Protein AF-X0U7D3-F1 (afdb_monomer_lite)

Structure (mmCIF, N/CA/C/O backbone):
data_AF-X0U7D3-F1
#
_entry.id   AF-X0U7D3-F1
#
loop_
_atom_site.group_PDB
_atom_site.id
_atom_site.type_symbol
_atom_site.label_atom_id
_atom_site.label_alt_id
_atom_site.label_comp_id
_atom_site.label_asym_id
_atom_site.label_entity_id
_atom_site.label_seq_id
_atom_site.pdbx_PDB_ins_code
_atom_site.Cartn_x
_atom_site.Cartn_y
_atom_site.Cartn_z
_atom_site.occupancy
_atom_site.B_iso_or_equiv
_atom_site.auth_seq_id
_atom_site.auth_comp_id
_atom_site.auth_asym_id
_atom_site.auth_atom_id
_atom_site.pdbx_PDB_model_num
ATOM 1 N N . GLY A 1 1 ? 13.480 12.921 -36.136 1.00 37.25 1 GLY A N 1
ATOM 2 C CA . GLY A 1 1 ? 13.987 11.697 -35.497 1.00 37.25 1 GLY A CA 1
ATOM 3 C C . GLY A 1 1 ? 12.809 10.783 -35.285 1.00 37.25 1 GLY A C 1
ATOM 4 O O . GLY A 1 1 ? 11.768 11.286 -34.887 1.00 37.25 1 GLY A O 1
ATOM 5 N N . ASN A 1 2 ? 12.934 9.501 -35.622 1.00 38.97 2 ASN A N 1
ATOM 6 C CA . ASN A 1 2 ? 11.900 8.521 -35.298 1.00 38.97 2 ASN A CA 1
ATOM 7 C C . ASN A 1 2 ? 11.859 8.379 -33.776 1.00 38.97 2 ASN A C 1
ATOM 9 O O . ASN A 1 2 ? 12.834 7.922 -33.185 1.00 38.97 2 ASN A O 1
ATOM 13 N N . LEU A 1 3 ? 10.770 8.830 -33.157 1.00 48.59 3 LEU A N 1
ATOM 14 C CA . LEU A 1 3 ? 10.458 8.487 -31.777 1.00 48.59 3 LEU A CA 1
ATOM 15 C C . LEU A 1 3 ? 10.024 7.022 -31.812 1.00 48.59 3 LEU A C 1
ATOM 17 O O . LEU A 1 3 ? 8.927 6.722 -32.279 1.00 48.59 3 LEU A O 1
ATOM 21 N N . TYR A 1 4 ? 10.910 6.106 -31.433 1.00 57.31 4 TYR A N 1
ATOM 22 C CA . TYR A 1 4 ? 10.475 4.749 -31.128 1.00 57.31 4 TYR A CA 1
ATOM 23 C C . TYR A 1 4 ? 9.658 4.839 -29.835 1.00 57.31 4 TYR A C 1
ATOM 25 O O . TYR A 1 4 ? 10.181 5.354 -28.845 1.00 57.31 4 TYR A O 1
ATOM 33 N N . PRO A 1 5 ? 8.370 4.458 -29.846 1.00 66.38 5 PRO A N 1
ATOM 34 C CA . PRO A 1 5 ? 7.581 4.481 -28.629 1.00 66.38 5 PRO A CA 1
ATOM 35 C C . PRO A 1 5 ? 8.121 3.405 -27.687 1.00 66.38 5 PRO A C 1
ATOM 37 O O . PRO A 1 5 ? 8.305 2.262 -28.108 1.00 66.38 5 PRO A O 1
ATOM 40 N N . ALA A 1 6 ? 8.382 3.775 -26.433 1.00 72.88 6 ALA A N 1
ATOM 41 C CA . ALA A 1 6 ? 8.804 2.811 -25.429 1.00 72.88 6 ALA A CA 1
ATOM 42 C C . ALA A 1 6 ? 7.722 1.753 -25.180 1.00 72.88 6 ALA A C 1
ATOM 44 O O . ALA A 1 6 ? 6.531 2.016 -25.374 1.00 72.88 6 ALA A O 1
ATOM 45 N N . PHE A 1 7 ? 8.142 0.560 -24.766 1.00 82.00 7 PHE A N 1
ATOM 46 C CA . PHE A 1 7 ? 7.302 -0.590 -24.433 1.00 82.00 7 PHE A CA 1
ATOM 47 C C . PHE A 1 7 ? 6.428 -1.061 -25.600 1.00 82.00 7 PHE A C 1
ATOM 49 O O . PHE A 1 7 ? 5.256 -1.407 -25.438 1.00 82.00 7 PHE A O 1
ATOM 56 N N . GLY A 1 8 ? 6.950 -0.969 -26.827 1.00 79.62 8 GLY A N 1
ATOM 57 C CA . GLY A 1 8 ? 6.167 -1.223 -28.041 1.00 79.62 8 GLY A CA 1
ATOM 58 C C . GLY A 1 8 ? 4.935 -0.313 -28.196 1.00 79.62 8 GLY A C 1
ATOM 59 O O . GLY A 1 8 ? 4.024 -0.640 -28.962 1.00 79.62 8 GLY A O 1
ATOM 60 N N . GLY A 1 9 ? 4.891 0.814 -27.473 1.00 77.00 9 GLY A N 1
ATOM 61 C CA . GLY A 1 9 ? 3.804 1.791 -27.479 1.00 77.00 9 GLY A CA 1
ATOM 62 C C . GLY A 1 9 ? 2.550 1.391 -26.706 1.00 77.00 9 GLY A C 1
ATOM 63 O O . GLY A 1 9 ? 1.472 1.869 -27.058 1.00 77.00 9 GLY A O 1
ATOM 64 N N . ARG A 1 10 ? 2.648 0.510 -25.701 1.00 84.25 10 ARG A N 1
ATOM 65 C CA . ARG A 1 10 ? 1.501 0.090 -24.878 1.00 84.25 10 ARG A CA 1
ATOM 66 C C . ARG A 1 10 ? 1.820 0.154 -23.388 1.00 84.25 10 ARG A C 1
ATOM 68 O O . ARG A 1 10 ? 2.834 -0.384 -22.956 1.00 84.25 10 ARG A O 1
ATOM 75 N N . ALA A 1 11 ? 0.926 0.775 -22.624 1.00 89.00 11 ALA A N 1
ATOM 76 C CA . ALA A 1 11 ? 0.942 0.721 -21.168 1.00 89.00 11 ALA A CA 1
ATOM 77 C C . ALA A 1 11 ? 0.430 -0.652 -20.674 1.00 89.00 11 ALA A C 1
ATOM 79 O O . ALA A 1 11 ? -0.410 -1.258 -21.353 1.00 89.00 11 ALA A O 1
ATOM 80 N N . PRO A 1 12 ? 0.925 -1.158 -19.529 1.00 87.69 12 PRO A N 1
ATOM 81 C CA . PRO A 1 12 ? 0.356 -2.329 -18.862 1.00 87.69 12 PRO A CA 1
ATOM 82 C C . PRO A 1 12 ? -1.146 -2.205 -18.560 1.00 87.69 12 PRO A C 1
ATOM 84 O O . PRO A 1 12 ? -1.883 -3.182 -18.720 1.00 87.69 12 PRO A O 1
ATOM 87 N N . GLU A 1 13 ? -1.613 -1.021 -18.161 1.00 91.12 13 GLU A N 1
ATOM 88 C CA . GLU A 1 13 ? -3.018 -0.684 -17.929 1.00 91.12 13 GLU A CA 1
ATOM 89 C C . GLU A 1 13 ? -3.369 0.650 -18.614 1.00 91.12 13 GLU A C 1
ATOM 91 O O . GLU A 1 13 ? -2.560 1.570 -18.702 1.00 91.12 13 GLU A O 1
ATOM 96 N N . GLY A 1 14 ? -4.580 0.742 -19.174 1.00 91.75 14 GLY A N 1
ATOM 97 C CA . GLY A 1 14 ? -5.052 1.977 -19.800 1.00 91.75 14 GLY A CA 1
ATOM 98 C C . GLY A 1 14 ? -4.160 2.482 -20.945 1.00 91.75 14 GLY A C 1
ATOM 99 O O . GLY A 1 14 ? -3.813 1.740 -21.866 1.00 91.75 14 GLY A O 1
ATOM 100 N N . GLU A 1 15 ? -3.851 3.781 -20.919 1.00 90.25 15 GLU A N 1
ATOM 101 C CA . GLU A 1 15 ? -3.091 4.474 -21.974 1.00 90.25 15 GLU A CA 1
ATOM 102 C C . GLU A 1 15 ? -1.827 5.187 -21.467 1.00 90.25 15 GLU A C 1
ATOM 104 O O . GLU A 1 15 ? -1.024 5.646 -22.279 1.00 90.25 15 GLU A O 1
ATOM 109 N N . ASN A 1 16 ? -1.639 5.308 -20.149 1.00 88.19 16 ASN A N 1
ATOM 110 C CA . ASN A 1 16 ? -0.605 6.153 -19.555 1.00 88.19 16 ASN A CA 1
ATOM 111 C C . ASN A 1 16 ? 0.226 5.375 -18.543 1.00 88.19 16 ASN A C 1
ATOM 113 O O . ASN A 1 16 ? -0.284 4.504 -17.859 1.00 88.19 16 ASN A O 1
ATOM 117 N N . VAL A 1 17 ? 1.486 5.774 -18.398 1.00 92.06 17 VAL A N 1
ATOM 118 C CA . VAL A 1 17 ? 2.382 5.294 -17.345 1.00 92.06 17 VAL A CA 1
ATOM 119 C C . VAL A 1 17 ? 2.996 6.496 -16.639 1.00 92.06 17 VAL A C 1
ATOM 121 O O . VAL A 1 17 ? 3.212 7.544 -17.257 1.00 92.06 17 VAL A O 1
ATOM 124 N N . ALA A 1 18 ? 3.296 6.367 -15.351 1.00 91.75 18 ALA A N 1
ATOM 125 C CA . ALA A 1 18 ? 4.017 7.397 -14.619 1.00 91.75 18 ALA A CA 1
ATOM 126 C C . ALA A 1 18 ? 5.523 7.235 -14.858 1.00 91.75 18 ALA A C 1
ATOM 128 O O . ALA A 1 18 ? 6.084 6.190 -14.550 1.00 91.75 18 ALA A O 1
ATOM 129 N N . GLN A 1 19 ? 6.183 8.262 -15.396 1.00 90.69 19 GLN A N 1
ATOM 130 C CA . GLN A 1 19 ? 7.636 8.281 -15.586 1.00 90.69 19 GLN A CA 1
ATOM 131 C C . GLN A 1 19 ? 8.308 9.065 -14.456 1.00 90.69 19 GLN A C 1
ATOM 133 O O . GLN A 1 19 ? 7.910 10.192 -14.163 1.00 90.69 19 GLN A O 1
ATOM 138 N N . MET A 1 20 ? 9.378 8.513 -13.891 1.00 87.75 20 MET A N 1
ATOM 139 C CA . MET A 1 20 ? 10.172 9.136 -12.835 1.00 87.75 20 MET A CA 1
ATOM 140 C C . MET A 1 20 ? 11.654 9.119 -13.188 1.00 87.75 20 MET A C 1
ATOM 142 O O . MET A 1 20 ? 12.185 8.069 -13.507 1.00 87.75 20 MET A O 1
ATOM 146 N N . GLY A 1 21 ? 12.326 10.272 -13.112 1.00 81.88 21 GLY A N 1
ATOM 147 C CA . GLY A 1 21 ? 13.781 10.367 -13.287 1.00 81.88 21 GLY A CA 1
ATOM 148 C C . GLY A 1 21 ? 14.537 10.128 -11.979 1.00 81.88 21 GLY A C 1
ATOM 149 O O . GLY A 1 21 ? 15.104 9.067 -11.770 1.00 81.88 21 GLY A O 1
ATOM 150 N N . ILE A 1 22 ? 14.539 11.124 -11.084 1.00 83.88 22 ILE A N 1
ATOM 151 C CA . ILE A 1 22 ? 15.106 11.027 -9.727 1.00 83.88 22 ILE A CA 1
ATOM 152 C C . ILE A 1 22 ? 13.996 11.303 -8.714 1.00 83.88 22 ILE A C 1
ATOM 154 O O . ILE A 1 22 ? 13.249 12.270 -8.870 1.00 83.88 22 ILE A O 1
ATOM 158 N N . GLY A 1 23 ? 13.931 10.500 -7.651 1.00 86.94 23 GLY A N 1
ATOM 159 C CA . GLY A 1 23 ? 13.030 10.703 -6.520 1.00 86.94 23 GLY A CA 1
ATOM 160 C C . GLY A 1 23 ? 11.935 9.648 -6.491 1.00 86.94 23 GLY A C 1
ATOM 161 O O . GLY A 1 23 ? 12.221 8.456 -6.573 1.00 86.94 23 GLY A O 1
ATOM 162 N N . GLY A 1 24 ? 10.684 10.073 -6.353 1.00 89.25 24 GLY A N 1
ATOM 163 C CA . GLY A 1 24 ? 9.564 9.147 -6.349 1.00 89.25 24 GLY A CA 1
ATOM 164 C C . GLY A 1 24 ? 8.201 9.812 -6.257 1.00 89.25 24 GLY A C 1
ATOM 165 O O . GLY A 1 24 ? 8.096 11.030 -6.119 1.00 89.25 24 GLY A O 1
ATOM 166 N N . ILE A 1 25 ? 7.169 8.981 -6.340 1.00 90.25 25 ILE A N 1
ATOM 167 C CA . ILE A 1 25 ? 5.763 9.346 -6.166 1.00 90.25 25 ILE A CA 1
ATOM 168 C C . ILE A 1 25 ? 5.318 8.839 -4.803 1.00 90.25 25 ILE A C 1
ATOM 170 O O . ILE A 1 25 ? 5.658 7.722 -4.410 1.00 90.25 25 ILE A O 1
ATOM 174 N N . VAL A 1 26 ? 4.554 9.663 -4.094 1.00 91.44 26 VAL A N 1
ATOM 175 C CA . VAL A 1 26 ? 3.998 9.339 -2.782 1.00 91.44 26 VAL A CA 1
ATOM 176 C C . VAL A 1 26 ? 2.498 9.560 -2.818 1.00 91.44 26 VAL A C 1
ATOM 178 O O . VAL A 1 26 ? 2.033 10.580 -3.327 1.00 91.44 26 VAL A O 1
ATOM 181 N N . GLN A 1 27 ? 1.750 8.627 -2.242 1.00 92.00 27 GLN A N 1
ATOM 182 C CA . GLN A 1 27 ? 0.323 8.782 -2.007 1.00 92.00 27 GLN A CA 1
ATOM 183 C C . GLN A 1 27 ? -0.009 8.339 -0.586 1.00 92.00 27 GLN A C 1
ATOM 185 O O . GLN A 1 27 ? 0.277 7.205 -0.212 1.00 92.00 27 GLN A O 1
ATOM 190 N N . VAL A 1 28 ? -0.615 9.237 0.191 1.00 91.75 28 VAL A N 1
ATOM 191 C CA . VAL A 1 28 ? -1.263 8.906 1.467 1.00 91.75 28 VAL A CA 1
ATOM 192 C C . VAL A 1 28 ? -2.722 8.574 1.163 1.00 91.75 28 VAL A C 1
ATOM 194 O O . VAL A 1 28 ? -3.391 9.323 0.445 1.00 91.75 28 VAL A O 1
ATOM 197 N N . LEU A 1 29 ? -3.183 7.430 1.651 1.00 92.38 29 LEU A N 1
ATOM 198 C CA . LEU A 1 29 ? -4.514 6.886 1.416 1.00 92.38 29 LEU A CA 1
ATOM 199 C C . LEU A 1 29 ? -5.474 7.287 2.539 1.00 92.38 29 LEU A C 1
ATOM 201 O O . LEU A 1 29 ? -5.065 7.728 3.612 1.00 92.38 29 LEU A O 1
ATOM 205 N N . THR A 1 30 ? -6.770 7.138 2.283 1.00 88.75 30 THR A N 1
ATOM 206 C CA . THR A 1 30 ? -7.805 7.303 3.314 1.00 88.75 30 THR A CA 1
ATOM 207 C C . THR A 1 30 ? -8.005 6.036 4.141 1.00 88.75 30 THR A C 1
ATOM 209 O O . THR A 1 30 ? -8.506 6.101 5.260 1.00 88.75 30 THR A O 1
ATOM 212 N N . GLU A 1 31 ? -7.621 4.887 3.591 1.00 91.12 31 GLU A N 1
ATOM 213 C CA . GLU A 1 31 ? -7.574 3.590 4.249 1.00 91.12 31 GLU A CA 1
ATOM 214 C C . GLU A 1 31 ? -6.484 3.576 5.321 1.00 91.12 31 GLU A C 1
ATOM 216 O O . GLU A 1 31 ? -5.396 4.116 5.123 1.00 91.12 31 GLU A O 1
ATOM 221 N N . THR A 1 32 ? -6.762 2.922 6.445 1.00 92.75 32 THR A N 1
ATOM 222 C CA . THR A 1 32 ? -5.858 2.851 7.593 1.00 92.75 32 THR A CA 1
ATOM 223 C C . THR A 1 32 ? -5.298 1.446 7.796 1.00 92.75 32 THR A C 1
ATOM 225 O O . THR A 1 32 ? -5.843 0.451 7.302 1.00 92.75 32 THR A O 1
ATOM 228 N N . LEU A 1 33 ? -4.183 1.359 8.519 1.00 93.44 33 LEU A N 1
ATOM 229 C CA . LEU A 1 33 ? -3.613 0.094 8.955 1.00 93.44 33 LEU A CA 1
ATOM 230 C C . LEU A 1 33 ? -4.529 -0.558 10.004 1.00 93.44 33 LEU A C 1
ATOM 232 O O . LEU A 1 33 ? -4.835 0.038 11.033 1.00 93.44 33 LEU A O 1
ATOM 236 N N . ALA A 1 34 ? -4.941 -1.795 9.755 1.00 88.69 34 ALA A N 1
ATOM 237 C CA . ALA A 1 34 ? -5.780 -2.605 10.625 1.00 88.69 34 ALA A CA 1
ATOM 238 C C . ALA A 1 34 ? -4.980 -3.794 11.169 1.00 88.69 34 ALA A C 1
ATOM 240 O O . ALA A 1 34 ? -4.053 -4.281 10.516 1.00 88.69 34 ALA A O 1
ATOM 241 N N . ALA A 1 35 ? -5.343 -4.260 12.364 1.00 85.56 35 ALA A N 1
ATOM 242 C CA . ALA A 1 35 ? -4.765 -5.460 12.962 1.00 85.56 35 ALA A CA 1
ATOM 243 C C . ALA A 1 35 ? -5.168 -6.716 12.174 1.00 85.56 35 ALA A C 1
ATOM 245 O O . ALA A 1 35 ? -6.164 -6.703 11.448 1.00 85.56 35 ALA A O 1
ATOM 246 N N . ASP A 1 36 ? -4.387 -7.789 12.316 1.00 86.62 36 ASP A N 1
ATOM 247 C CA . ASP A 1 36 ? -4.688 -9.122 11.768 1.00 86.62 36 ASP A CA 1
ATOM 248 C C . ASP A 1 36 ? -5.063 -9.131 10.275 1.00 86.62 36 ASP A C 1
ATOM 250 O O . ASP A 1 36 ? -5.894 -9.915 9.818 1.00 86.62 36 ASP A O 1
ATOM 254 N N . THR A 1 37 ? -4.445 -8.242 9.499 1.00 91.38 37 THR A N 1
ATOM 255 C CA . THR A 1 37 ? -4.763 -8.010 8.091 1.00 91.38 37 THR A CA 1
ATOM 256 C C . THR A 1 37 ? -3.545 -8.303 7.223 1.00 91.38 37 THR A C 1
ATOM 258 O O . THR A 1 37 ? -2.419 -7.883 7.505 1.00 91.38 37 THR A O 1
ATOM 261 N N . THR A 1 38 ? -3.762 -9.029 6.130 1.00 96.94 38 THR A N 1
ATOM 262 C CA . THR A 1 38 ? -2.751 -9.246 5.096 1.00 96.94 38 THR A CA 1
ATOM 263 C C . THR A 1 38 ? -2.955 -8.250 3.966 1.00 96.94 38 THR A C 1
ATOM 265 O O . THR A 1 38 ? -3.972 -8.272 3.282 1.00 96.94 38 THR A O 1
ATOM 268 N N . TYR A 1 39 ? -1.963 -7.400 3.741 1.00 98.25 39 TYR A N 1
ATOM 269 C CA . TYR A 1 39 ? -1.914 -6.438 2.652 1.00 98.25 39 TYR A CA 1
ATOM 270 C C . TYR A 1 39 ? -1.068 -6.971 1.503 1.00 98.25 39 TYR A C 1
ATOM 272 O O . TYR A 1 39 ? -0.014 -7.575 1.706 1.00 98.25 39 TYR A O 1
ATOM 280 N N . THR A 1 40 ? -1.511 -6.714 0.277 1.00 98.56 40 THR A N 1
ATOM 281 C CA . THR A 1 40 ? -0.748 -7.017 -0.936 1.00 98.56 40 THR A CA 1
ATOM 282 C C . THR A 1 40 ? -0.760 -5.802 -1.851 1.00 98.56 40 THR A C 1
ATOM 284 O O . THR A 1 40 ? -1.797 -5.463 -2.429 1.00 98.56 40 THR A O 1
ATOM 287 N N . LEU A 1 41 ? 0.397 -5.146 -1.966 1.00 98.81 41 LEU A N 1
ATOM 288 C CA . LEU A 1 41 ? 0.649 -4.057 -2.907 1.00 98.81 41 LEU A CA 1
ATOM 289 C C . LEU A 1 41 ? 1.287 -4.630 -4.175 1.00 98.81 41 LEU A C 1
ATOM 291 O O . LEU A 1 41 ? 2.352 -5.239 -4.108 1.00 98.81 41 LEU A O 1
ATOM 295 N N . THR A 1 42 ? 0.661 -4.417 -5.327 1.00 98.62 42 THR A N 1
ATOM 296 C CA . THR A 1 42 ? 1.208 -4.776 -6.639 1.00 98.62 42 THR A CA 1
ATOM 297 C C . THR A 1 42 ? 1.405 -3.543 -7.502 1.00 98.62 42 THR A C 1
ATOM 299 O O . THR A 1 42 ? 0.536 -2.671 -7.527 1.00 98.62 42 THR A O 1
ATOM 302 N N . VAL A 1 43 ? 2.517 -3.486 -8.230 1.00 98.56 43 VAL A N 1
ATOM 303 C CA . VAL A 1 43 ? 2.860 -2.381 -9.135 1.00 98.56 43 VAL A CA 1
ATOM 304 C C . VAL A 1 43 ? 3.555 -2.943 -10.370 1.00 98.56 43 VAL A C 1
ATOM 306 O O . VAL A 1 43 ? 4.422 -3.805 -10.242 1.00 98.56 43 VAL A O 1
ATOM 309 N N . GLU A 1 44 ? 3.217 -2.449 -11.557 1.00 98.25 44 GLU A N 1
ATOM 310 C CA . GLU A 1 44 ? 3.987 -2.717 -12.774 1.00 98.25 44 GLU A CA 1
ATOM 311 C C . GLU A 1 44 ? 5.170 -1.753 -12.843 1.00 98.25 44 GLU A C 1
ATOM 313 O O . GLU A 1 44 ? 4.988 -0.535 -12.823 1.00 98.25 44 GLU A 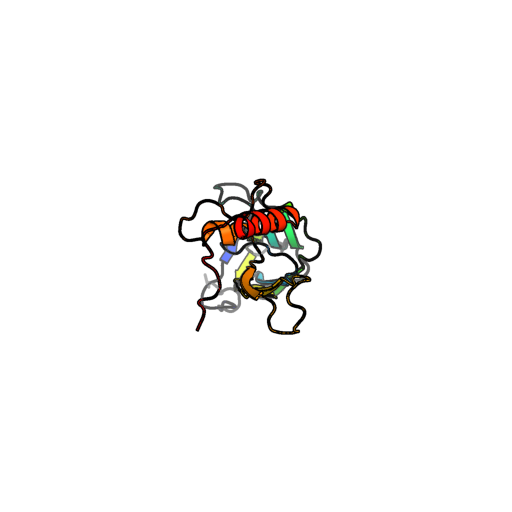O 1
ATOM 318 N N . VAL A 1 45 ? 6.386 -2.291 -12.920 1.00 96.75 45 VAL A N 1
ATOM 319 C CA . VAL A 1 45 ? 7.632 -1.519 -12.980 1.00 96.75 45 VAL A CA 1
ATOM 320 C C . VAL A 1 45 ? 8.305 -1.736 -14.326 1.00 96.75 45 VAL A C 1
ATOM 322 O O . VAL A 1 45 ? 8.570 -2.873 -14.713 1.00 96.75 45 VAL A O 1
ATOM 325 N N . GLY A 1 46 ? 8.578 -0.645 -15.036 1.00 94.25 46 GLY A N 1
ATOM 326 C CA . GLY A 1 46 ? 9.066 -0.650 -16.408 1.00 94.25 46 GLY A CA 1
ATOM 327 C C . GLY A 1 46 ? 10.450 -0.038 -16.574 1.00 94.25 46 GLY A C 1
ATOM 328 O O . GLY A 1 46 ? 10.772 0.995 -15.982 1.00 94.25 46 GLY A O 1
ATOM 329 N N . ASN A 1 47 ? 11.238 -0.655 -17.451 1.00 91.88 47 ASN A N 1
ATOM 330 C CA . ASN A 1 47 ? 12.530 -0.165 -17.916 1.00 91.88 47 ASN A CA 1
ATOM 331 C C . ASN A 1 47 ? 12.453 0.091 -19.422 1.00 91.88 47 ASN A C 1
ATOM 333 O O . ASN A 1 47 ? 12.367 -0.855 -20.198 1.00 91.88 47 ASN A O 1
ATOM 337 N N . ALA A 1 48 ? 12.495 1.351 -19.853 1.00 86.12 48 ALA A N 1
ATOM 338 C CA . ALA A 1 48 ? 12.363 1.664 -21.273 1.00 86.12 48 ALA A CA 1
ATOM 339 C C . ALA A 1 48 ? 13.615 1.291 -22.092 1.00 86.12 48 ALA A C 1
ATOM 341 O O . ALA A 1 48 ? 13.489 1.000 -23.269 1.00 86.12 48 ALA A O 1
ATOM 342 N N . GLY A 1 49 ? 14.822 1.266 -21.518 1.00 77.62 49 GLY A N 1
ATOM 343 C CA . GLY A 1 49 ? 16.029 0.791 -22.221 1.00 77.62 49 GLY A CA 1
ATOM 344 C C . GLY A 1 49 ? 16.548 1.644 -23.395 1.00 77.62 49 GLY A C 1
ATOM 345 O O . GLY A 1 49 ? 17.484 1.234 -24.075 1.00 77.62 49 GLY A O 1
ATOM 346 N N . PHE A 1 50 ? 15.989 2.831 -23.665 1.00 67.81 50 PHE A N 1
ATOM 347 C CA . PHE A 1 50 ? 16.382 3.643 -24.835 1.00 67.81 50 PHE A CA 1
ATOM 348 C C . PHE A 1 50 ? 17.471 4.695 -24.568 1.00 67.81 50 PHE A C 1
ATOM 350 O O . PHE A 1 50 ? 17.942 5.333 -25.516 1.00 67.81 50 PHE A O 1
ATOM 357 N N . GLU A 1 51 ? 17.893 4.907 -23.319 1.00 65.25 51 GLU A N 1
ATOM 358 C CA . GLU A 1 51 ? 18.934 5.892 -23.010 1.00 65.25 51 GLU A CA 1
ATOM 359 C C . GLU A 1 51 ? 20.331 5.255 -23.109 1.00 65.25 51 GLU A C 1
ATOM 361 O O . GLU A 1 51 ? 20.780 4.499 -22.254 1.00 65.25 51 GLU A O 1
ATOM 366 N N . ILE A 1 52 ? 21.036 5.544 -24.208 1.00 61.00 52 ILE A N 1
ATOM 367 C CA . ILE A 1 52 ? 22.400 5.051 -24.442 1.00 61.00 52 ILE A CA 1
ATOM 368 C C . ILE A 1 52 ? 23.346 5.602 -23.363 1.00 61.00 52 ILE A C 1
ATOM 370 O O . ILE A 1 52 ? 23.487 6.817 -23.222 1.00 61.00 52 ILE A O 1
ATOM 374 N N . GLY A 1 53 ? 24.072 4.709 -22.680 1.00 64.31 53 GLY A N 1
ATOM 375 C CA . GLY A 1 53 ? 25.121 5.063 -21.708 1.00 64.31 53 GLY A CA 1
ATOM 376 C C . GLY A 1 53 ? 24.639 5.193 -20.264 1.00 64.31 53 GLY A C 1
ATOM 377 O O . GLY A 1 53 ? 25.367 5.713 -19.419 1.00 64.31 53 GLY A O 1
ATOM 378 N N . ARG A 1 54 ? 23.427 4.722 -20.002 1.00 71.06 54 ARG A N 1
ATOM 379 C CA . ARG A 1 54 ? 22.698 4.891 -18.762 1.00 71.06 54 ARG A CA 1
ATOM 380 C C . ARG A 1 54 ? 22.402 3.516 -18.149 1.00 71.06 54 ARG A C 1
ATOM 382 O O . ARG A 1 54 ? 22.113 2.563 -18.871 1.00 71.06 54 ARG A O 1
ATOM 389 N N . VAL A 1 55 ? 22.651 3.364 -16.849 1.00 76.69 55 VAL A N 1
ATOM 390 C CA . VAL A 1 55 ? 22.676 2.060 -16.160 1.00 76.69 55 VAL A CA 1
ATOM 391 C C . VAL A 1 55 ? 21.452 1.977 -15.273 1.00 76.69 55 VAL A C 1
ATOM 393 O O . VAL A 1 55 ? 21.318 2.788 -14.364 1.00 76.69 55 VAL A O 1
ATOM 396 N N . TRP A 1 56 ? 20.597 0.980 -15.519 1.00 84.50 56 TRP A N 1
ATOM 397 C CA . TRP A 1 56 ? 19.463 0.676 -14.649 1.00 84.50 56 TRP A CA 1
ATOM 398 C C . TRP A 1 56 ? 19.913 0.587 -13.191 1.00 84.50 56 TRP A C 1
ATOM 400 O O . TRP A 1 56 ? 20.735 -0.260 -12.839 1.00 84.50 56 TRP A O 1
ATOM 410 N N . ASP A 1 57 ? 19.346 1.453 -12.359 1.00 86.50 57 ASP A N 1
ATOM 411 C CA . ASP A 1 57 ? 19.762 1.620 -10.964 1.00 86.50 57 ASP A CA 1
ATOM 412 C C . ASP A 1 57 ? 18.676 1.196 -9.969 1.00 86.50 57 ASP A C 1
ATOM 414 O O . ASP A 1 57 ? 18.718 1.512 -8.781 1.00 86.50 57 ASP A O 1
ATOM 418 N N . GLY A 1 58 ? 17.688 0.455 -10.475 1.00 92.06 58 GLY A N 1
ATOM 419 C CA . GLY A 1 58 ? 16.655 -0.159 -9.663 1.00 92.06 58 GLY A CA 1
ATOM 420 C C . GLY A 1 58 ? 15.502 0.764 -9.283 1.00 92.06 58 GLY A C 1
ATOM 421 O O . GLY A 1 58 ? 15.305 1.858 -9.817 1.00 92.06 58 GLY A O 1
ATOM 422 N N . TYR A 1 59 ? 14.706 0.253 -8.356 1.00 94.81 59 TYR A N 1
ATOM 423 C CA . TYR A 1 59 ? 13.477 0.829 -7.845 1.00 94.81 59 TYR A CA 1
ATOM 424 C C . TYR A 1 59 ? 13.261 0.446 -6.387 1.00 94.81 59 TYR A C 1
ATOM 426 O O . TYR A 1 59 ? 13.786 -0.561 -5.906 1.00 94.81 59 TYR A O 1
ATOM 434 N N . ARG A 1 60 ? 12.401 1.203 -5.707 1.00 96.12 60 ARG A N 1
ATOM 435 C CA . ARG A 1 60 ? 11.759 0.750 -4.471 1.00 96.12 60 ARG A CA 1
ATOM 436 C C . ARG A 1 60 ? 10.256 0.936 -4.549 1.00 96.12 60 ARG A C 1
ATOM 438 O O . ARG A 1 60 ? 9.787 2.021 -4.887 1.00 96.12 60 ARG A O 1
ATOM 445 N N . VAL A 1 61 ? 9.519 -0.105 -4.188 1.00 97.75 61 VAL A N 1
ATOM 446 C CA . VAL A 1 61 ? 8.073 -0.049 -3.945 1.00 97.75 61 VAL A CA 1
ATOM 447 C C . VAL A 1 61 ? 7.866 -0.252 -2.454 1.00 97.75 61 VAL A C 1
ATOM 449 O O . VAL A 1 61 ? 8.297 -1.266 -1.911 1.00 97.75 61 VAL A O 1
ATOM 452 N N . GLN A 1 62 ? 7.249 0.714 -1.780 1.00 97.81 62 GLN A N 1
ATOM 453 C CA . GLN A 1 62 ? 7.119 0.711 -0.324 1.00 97.81 62 GLN A CA 1
ATOM 454 C C . GLN A 1 62 ? 5.661 0.865 0.103 1.00 97.81 62 GLN A C 1
ATOM 456 O O . GLN A 1 62 ? 4.930 1.689 -0.454 1.00 97.81 62 GLN A O 1
ATOM 461 N N . LEU A 1 63 ? 5.289 0.106 1.133 1.00 98.19 63 LEU A N 1
ATOM 462 C CA . LEU A 1 63 ? 4.060 0.261 1.902 1.00 98.19 63 LEU A CA 1
ATOM 463 C C . LEU A 1 63 ? 4.418 0.783 3.298 1.00 98.19 63 LEU A C 1
ATOM 465 O O . LEU A 1 63 ? 5.306 0.239 3.962 1.00 98.19 63 LEU A O 1
ATOM 469 N N . LEU A 1 64 ? 3.740 1.839 3.734 1.00 97.56 64 LEU A N 1
ATOM 470 C CA . LEU A 1 64 ? 3.985 2.522 5.002 1.00 97.56 64 LEU A CA 1
ATOM 471 C C . LEU A 1 64 ? 2.670 2.787 5.747 1.00 97.56 64 LEU A C 1
ATOM 473 O O . LEU A 1 64 ? 1.600 2.762 5.139 1.00 97.56 64 LEU A O 1
ATOM 477 N N . ALA A 1 65 ? 2.773 3.073 7.044 1.00 95.44 65 ALA A N 1
ATOM 478 C CA . ALA A 1 65 ? 1.698 3.621 7.870 1.00 95.44 65 ALA A CA 1
ATOM 479 C C . ALA A 1 65 ? 2.062 5.028 8.369 1.00 95.44 65 ALA A C 1
ATOM 481 O O . ALA A 1 65 ? 3.192 5.274 8.798 1.00 95.44 65 ALA A O 1
ATOM 482 N N . GLY A 1 66 ? 1.096 5.939 8.326 1.00 90.56 66 GLY A N 1
ATOM 483 C CA . GLY A 1 66 ? 1.213 7.333 8.733 1.00 90.56 66 GLY A CA 1
ATOM 484 C C . GLY A 1 66 ? 1.819 8.250 7.665 1.00 90.56 66 GLY A C 1
ATOM 485 O O . GLY A 1 66 ? 1.900 7.929 6.477 1.00 90.56 66 GLY A O 1
ATOM 486 N N . GLY A 1 67 ? 2.273 9.414 8.133 1.00 79.94 67 GLY A N 1
ATOM 487 C CA . GLY A 1 67 ? 2.859 10.486 7.326 1.00 79.94 67 GLY A CA 1
ATOM 488 C C . GLY A 1 67 ? 1.847 11.564 6.936 1.00 79.94 67 GLY A C 1
ATOM 489 O O . GLY A 1 67 ? 0.650 11.302 6.814 1.00 79.94 67 GLY A O 1
ATOM 490 N N . THR A 1 68 ? 2.316 12.797 6.743 1.00 70.12 68 THR A N 1
ATOM 491 C CA . THR A 1 68 ? 1.472 13.888 6.245 1.00 70.12 68 THR A CA 1
ATOM 492 C C . THR A 1 68 ? 1.747 14.172 4.767 1.00 70.12 68 THR A C 1
ATOM 494 O O . THR A 1 68 ? 2.865 13.970 4.285 1.00 70.12 68 THR A O 1
ATOM 497 N N . PRO A 1 69 ? 0.747 14.639 3.997 1.00 59.44 69 PRO A N 1
ATOM 498 C CA . PRO A 1 69 ? 1.000 15.217 2.685 1.00 59.44 69 PRO A CA 1
ATOM 499 C C . PRO A 1 69 ? 1.803 16.517 2.865 1.00 59.44 69 PRO A C 1
ATOM 501 O O . PRO A 1 69 ? 1.235 17.578 3.118 1.00 59.44 69 PRO A O 1
ATOM 504 N N . GLY A 1 70 ? 3.129 16.430 2.790 1.00 55.59 70 GLY A N 1
ATOM 505 C CA . GLY A 1 70 ? 4.038 17.571 2.870 1.00 55.59 70 GLY A CA 1
ATOM 506 C C . GLY A 1 70 ? 4.613 17.940 1.504 1.00 55.59 70 GLY A C 1
ATOM 507 O O . GLY A 1 70 ? 4.973 17.071 0.710 1.00 55.59 70 GLY A O 1
ATOM 508 N N . GLU A 1 71 ? 4.725 19.240 1.219 1.00 47.84 71 GLU A N 1
ATOM 509 C CA . GLU A 1 71 ? 5.565 19.713 0.119 1.00 47.84 71 GLU A CA 1
ATOM 510 C C . GLU A 1 71 ? 7.040 19.596 0.531 1.00 47.84 71 GLU A C 1
ATOM 512 O O . GLU A 1 71 ? 7.542 20.400 1.315 1.00 47.84 71 GLU A O 1
ATOM 517 N N . GLY A 1 72 ? 7.739 18.599 -0.014 1.00 54.69 72 GLY A N 1
ATOM 518 C CA . GLY A 1 72 ? 9.173 18.399 0.196 1.00 54.69 72 GLY A CA 1
ATOM 519 C C . GLY A 1 72 ? 9.510 17.166 1.036 1.00 54.69 72 GLY A C 1
ATOM 520 O O . GLY A 1 72 ? 8.870 16.892 2.036 1.00 54.69 72 GLY A O 1
ATOM 521 N N . GLU A 1 73 ? 10.538 16.459 0.559 1.00 57.25 73 GLU A N 1
ATOM 522 C CA . GLU A 1 73 ? 11.190 15.243 1.071 1.00 57.25 73 GLU A CA 1
ATOM 523 C C . GLU A 1 73 ? 10.294 14.064 1.511 1.00 57.25 73 GLU A C 1
ATOM 525 O O . GLU A 1 73 ? 9.448 14.132 2.392 1.00 57.25 73 GLU A O 1
ATOM 530 N N . ILE A 1 74 ? 10.535 12.911 0.882 1.00 60.91 74 ILE A N 1
ATOM 531 C CA . ILE A 1 74 ? 9.821 11.648 1.096 1.00 60.91 74 ILE A CA 1
ATOM 532 C C . ILE A 1 74 ? 10.316 10.994 2.402 1.00 60.91 74 ILE A C 1
ATOM 534 O O . ILE A 1 74 ? 11.052 10.008 2.369 1.00 60.91 74 ILE A O 1
ATOM 538 N N . THR A 1 75 ? 9.994 11.561 3.565 1.00 64.38 75 THR A N 1
ATOM 539 C CA . THR A 1 75 ? 10.590 11.127 4.848 1.00 64.38 75 THR A CA 1
ATOM 540 C C . THR A 1 75 ? 9.591 10.748 5.936 1.00 64.38 75 THR A C 1
ATOM 542 O O . THR A 1 75 ? 9.982 10.039 6.858 1.00 64.38 75 THR A O 1
ATOM 545 N N . GLU A 1 76 ? 8.308 11.093 5.822 1.00 82.75 76 GLU A N 1
ATOM 546 C CA . GLU A 1 76 ? 7.327 10.835 6.891 1.00 82.75 76 GLU A CA 1
ATOM 547 C C . GLU A 1 76 ? 6.501 9.557 6.699 1.00 82.75 76 GLU A C 1
ATOM 549 O O . GLU A 1 76 ? 5.959 9.322 5.620 1.00 82.75 76 GLU A O 1
ATOM 554 N N . GLY A 1 77 ? 6.358 8.768 7.763 1.00 89.44 77 GLY A N 1
ATOM 555 C CA . GLY A 1 77 ? 5.635 7.493 7.772 1.00 89.44 77 GLY A CA 1
ATOM 556 C C . GLY A 1 77 ? 6.552 6.328 8.147 1.00 89.44 77 GLY A C 1
ATOM 557 O O . GLY A 1 77 ? 7.751 6.337 7.856 1.00 89.44 77 GLY A O 1
ATOM 558 N N . THR A 1 78 ? 5.990 5.323 8.808 1.00 95.19 78 THR A N 1
ATOM 559 C CA . THR A 1 78 ? 6.711 4.128 9.252 1.00 95.19 78 THR A CA 1
ATOM 560 C C . THR A 1 78 ? 6.689 3.076 8.154 1.00 95.19 78 THR A C 1
ATOM 562 O O . THR A 1 78 ? 5.622 2.654 7.711 1.00 95.19 78 THR A O 1
ATOM 565 N N . LEU A 1 79 ? 7.869 2.643 7.707 1.00 96.25 79 LEU A N 1
ATOM 566 C CA . LEU A 1 79 ? 8.000 1.598 6.694 1.00 96.25 79 LEU A CA 1
ATOM 567 C C . LEU A 1 79 ? 7.489 0.256 7.235 1.00 96.25 79 LEU A C 1
ATOM 569 O O . LEU A 1 79 ? 8.042 -0.260 8.202 1.00 96.25 79 LEU A O 1
ATOM 573 N N . LEU A 1 80 ? 6.479 -0.315 6.578 1.00 97.69 80 LEU A N 1
ATOM 574 C CA . LEU A 1 80 ? 5.909 -1.618 6.932 1.00 97.69 80 LEU A CA 1
ATOM 575 C C . LEU A 1 80 ? 6.556 -2.740 6.120 1.00 97.69 80 LEU A C 1
ATOM 577 O O . LEU A 1 80 ? 6.997 -3.750 6.663 1.00 97.69 80 LEU A O 1
ATOM 581 N N . ALA A 1 81 ? 6.627 -2.548 4.803 1.00 98.31 81 ALA A N 1
ATOM 582 C CA . ALA A 1 81 ? 7.220 -3.498 3.875 1.00 98.31 81 ALA A CA 1
ATOM 583 C C . ALA A 1 81 ? 7.743 -2.785 2.627 1.00 98.31 81 ALA A C 1
ATOM 585 O O . ALA A 1 81 ? 7.261 -1.714 2.247 1.00 98.31 81 ALA A O 1
ATOM 586 N N . GLN A 1 82 ? 8.723 -3.398 1.969 1.00 98.19 82 GLN A N 1
ATOM 587 C CA . GLN A 1 82 ? 9.220 -2.921 0.686 1.00 98.19 82 GLN A CA 1
ATOM 588 C C . GLN A 1 82 ? 9.722 -4.052 -0.196 1.00 98.19 82 GLN A C 1
ATOM 590 O O . GLN A 1 82 ? 10.208 -5.070 0.297 1.00 98.19 82 GLN A O 1
ATOM 595 N N . ASP A 1 83 ? 9.690 -3.792 -1.496 1.00 98.38 83 ASP A N 1
ATOM 596 C CA . ASP A 1 83 ? 10.576 -4.424 -2.458 1.00 98.38 83 ASP A CA 1
ATOM 597 C C . ASP A 1 83 ? 11.651 -3.418 -2.879 1.00 98.38 83 ASP A C 1
ATOM 599 O O . ASP A 1 83 ? 11.329 -2.299 -3.287 1.00 98.38 83 ASP A O 1
ATOM 603 N N . ASP A 1 84 ? 12.918 -3.810 -2.755 1.00 96.69 84 ASP A N 1
ATOM 604 C CA . ASP A 1 84 ? 14.079 -3.006 -3.144 1.00 96.69 84 ASP A CA 1
ATOM 605 C C . ASP A 1 84 ? 14.814 -3.712 -4.281 1.00 96.69 84 ASP A C 1
ATOM 607 O O . ASP A 1 84 ? 15.775 -4.452 -4.070 1.00 96.69 84 ASP A O 1
ATOM 611 N N . SER A 1 85 ? 14.297 -3.519 -5.497 1.00 95.56 85 SER A N 1
ATOM 612 C CA . SER A 1 85 ? 14.871 -4.054 -6.735 1.00 95.56 85 SER A CA 1
ATOM 613 C C . SER A 1 85 ? 15.092 -5.571 -6.734 1.00 95.56 85 SER A C 1
ATOM 615 O O . SER A 1 85 ? 16.110 -6.045 -7.245 1.00 95.56 85 SER A O 1
ATOM 617 N N . SER A 1 86 ? 14.168 -6.361 -6.170 1.00 96.62 86 SER A N 1
ATOM 618 C CA . SER A 1 86 ? 14.354 -7.821 -6.133 1.00 96.62 86 SER A CA 1
ATOM 619 C C . SER A 1 86 ? 14.203 -8.476 -7.509 1.00 96.62 86 SER A C 1
ATOM 621 O O . SER A 1 86 ? 14.770 -9.546 -7.754 1.00 96.62 86 SER A O 1
ATOM 623 N N . LEU A 1 87 ? 13.468 -7.831 -8.421 1.00 95.88 87 LEU A N 1
ATOM 624 C CA . LEU A 1 87 ? 13.255 -8.295 -9.785 1.00 95.88 87 LEU A CA 1
ATOM 625 C C . LEU A 1 87 ? 14.163 -7.558 -10.771 1.00 95.88 87 LEU A C 1
ATOM 627 O O . LEU A 1 87 ? 14.325 -6.339 -10.735 1.00 95.88 87 LEU A O 1
ATOM 631 N N . THR A 1 88 ? 14.720 -8.313 -11.717 1.00 93.31 88 THR A N 1
ATOM 632 C CA . THR A 1 88 ? 15.396 -7.733 -12.882 1.00 93.31 88 THR A CA 1
ATOM 633 C C . THR A 1 88 ? 14.353 -7.292 -13.903 1.00 93.31 88 THR A C 1
ATOM 635 O O . THR A 1 88 ? 13.585 -8.121 -14.390 1.00 93.31 88 THR A O 1
ATOM 638 N N . VAL A 1 89 ? 14.363 -6.008 -14.262 1.00 92.69 89 VAL A N 1
ATOM 639 C CA . VAL A 1 89 ? 13.479 -5.438 -15.287 1.00 92.69 89 VAL A CA 1
ATOM 640 C C . VAL A 1 89 ? 14.263 -5.303 -16.587 1.00 92.69 89 VAL A C 1
ATOM 642 O O . VAL A 1 89 ? 15.155 -4.457 -16.704 1.00 92.69 89 VAL A O 1
ATOM 645 N N . ALA A 1 90 ? 13.978 -6.177 -17.551 1.00 90.81 90 ALA A N 1
ATOM 646 C CA . ALA A 1 90 ? 14.649 -6.139 -18.845 1.00 90.81 90 ALA A CA 1
ATOM 647 C C . ALA A 1 90 ? 14.308 -4.846 -19.602 1.00 90.81 90 ALA A C 1
ATOM 649 O O . ALA A 1 90 ? 13.235 -4.268 -19.423 1.00 90.81 90 ALA A O 1
ATOM 650 N N . GLU A 1 91 ? 15.223 -4.404 -20.460 1.00 89.50 91 GLU A N 1
ATOM 651 C CA . GLU A 1 91 ? 14.986 -3.268 -21.351 1.00 89.50 91 GLU A CA 1
ATOM 652 C C . GLU A 1 91 ? 13.731 -3.482 -22.201 1.00 89.50 91 GLU A C 1
ATOM 654 O O . GLU A 1 91 ? 13.484 -4.583 -22.694 1.00 89.50 91 GLU A O 1
ATOM 659 N N . ASP A 1 92 ? 12.968 -2.408 -22.379 1.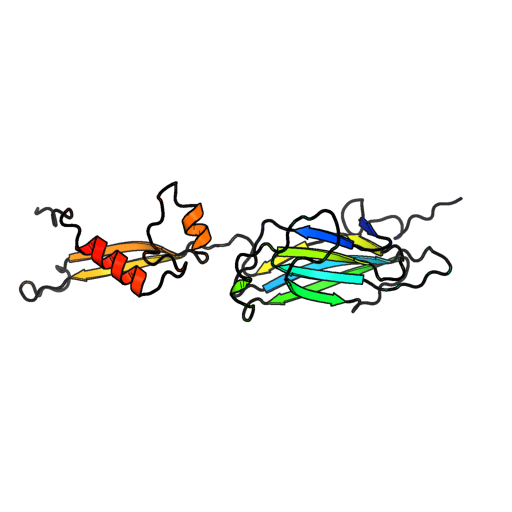00 89.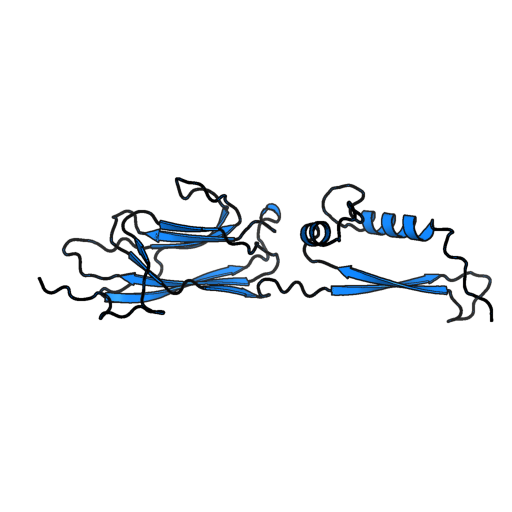19 92 ASP A N 1
ATOM 660 C CA . ASP A 1 92 ? 11.707 -2.360 -23.116 1.00 89.19 92 ASP A CA 1
ATOM 661 C C . ASP A 1 92 ? 10.610 -3.287 -22.549 1.00 89.19 92 ASP A C 1
ATOM 663 O O . ASP A 1 92 ? 9.739 -3.764 -23.278 1.00 89.19 92 ASP A O 1
ATOM 667 N N . THR A 1 93 ? 10.629 -3.555 -21.235 1.00 91.69 93 THR A N 1
ATOM 668 C CA . THR A 1 93 ? 9.640 -4.425 -20.570 1.00 91.69 93 THR A CA 1
ATOM 669 C C . THR A 1 93 ? 9.103 -3.858 -19.260 1.00 91.69 93 THR A C 1
ATOM 671 O O . THR A 1 93 ? 9.696 -2.955 -18.667 1.00 91.69 93 THR A O 1
ATOM 674 N N . PHE A 1 94 ? 7.987 -4.439 -18.810 1.00 95.25 94 PHE A N 1
ATOM 675 C CA . PHE A 1 94 ? 7.444 -4.299 -17.462 1.00 95.25 94 PHE A CA 1
ATOM 676 C C . PHE A 1 94 ? 7.513 -5.628 -16.709 1.00 95.25 94 PHE A C 1
ATOM 678 O O . PHE A 1 94 ? 7.427 -6.701 -17.314 1.00 95.25 94 PHE A O 1
ATOM 685 N N . VAL A 1 95 ? 7.625 -5.541 -15.387 1.00 97.00 95 VAL A N 1
ATOM 686 C CA . VAL A 1 95 ? 7.425 -6.662 -14.467 1.00 97.00 95 VAL A CA 1
ATOM 687 C C . VAL A 1 95 ? 6.454 -6.271 -13.359 1.00 97.00 95 VAL A C 1
ATOM 689 O O . VAL A 1 95 ? 6.486 -5.145 -12.860 1.00 97.00 95 VAL A O 1
ATOM 692 N N . THR A 1 96 ? 5.650 -7.232 -12.911 1.00 98.25 96 THR A N 1
ATOM 693 C CA . THR A 1 96 ? 4.790 -7.057 -11.742 1.00 98.25 96 THR A CA 1
ATOM 694 C C . THR A 1 96 ? 5.594 -7.268 -10.462 1.00 98.25 96 THR A C 1
ATOM 696 O O . THR A 1 96 ? 6.031 -8.379 -10.154 1.00 98.25 96 THR A O 1
ATOM 699 N N . VAL A 1 97 ? 5.748 -6.210 -9.678 1.00 98.50 97 VAL A N 1
ATOM 700 C CA . VAL A 1 97 ? 6.318 -6.244 -8.330 1.00 98.50 97 VAL A CA 1
ATOM 701 C C . VAL A 1 97 ? 5.199 -6.482 -7.328 1.00 98.50 97 VAL A C 1
ATOM 703 O O . VAL A 1 97 ? 4.133 -5.884 -7.445 1.00 98.50 97 VAL A O 1
ATOM 706 N N . THR A 1 98 ? 5.437 -7.346 -6.340 1.00 98.56 98 THR A N 1
ATOM 707 C CA . THR A 1 98 ? 4.485 -7.636 -5.257 1.00 98.56 98 THR A CA 1
ATOM 708 C C . THR A 1 98 ? 5.153 -7.426 -3.904 1.00 98.56 98 THR A C 1
ATOM 710 O O . THR A 1 98 ? 6.171 -8.051 -3.619 1.00 98.56 98 THR A O 1
ATOM 713 N N . VAL A 1 99 ? 4.559 -6.584 -3.059 1.00 98.75 99 VAL A N 1
ATOM 714 C CA . VAL A 1 99 ? 4.986 -6.315 -1.682 1.00 98.75 99 VAL A CA 1
ATOM 715 C C . VAL A 1 99 ? 3.913 -6.855 -0.729 1.00 98.75 99 VAL A C 1
ATOM 717 O O . VAL A 1 99 ? 2.883 -6.200 -0.535 1.00 98.75 99 VAL A O 1
ATOM 720 N N . PRO A 1 100 ? 4.104 -8.063 -0.169 1.00 98.25 100 PRO A N 1
ATOM 721 C CA . PRO A 1 100 ? 3.214 -8.606 0.845 1.00 98.25 100 PRO A CA 1
ATOM 722 C C . PRO A 1 100 ? 3.554 -8.036 2.227 1.00 98.25 100 PRO A C 1
ATOM 724 O O . PRO A 1 100 ? 4.723 -7.847 2.566 1.00 98.25 100 PRO A O 1
ATOM 727 N N . PHE A 1 101 ? 2.536 -7.819 3.051 1.00 98.44 101 PHE A N 1
ATOM 728 C CA . PHE A 1 101 ? 2.693 -7.416 4.444 1.00 98.44 101 PHE A CA 1
ATOM 729 C C . PHE A 1 101 ? 1.586 -8.033 5.302 1.00 98.44 101 PHE A C 1
ATOM 731 O O . PHE A 1 101 ? 0.437 -8.079 4.880 1.00 98.44 101 PHE A O 1
ATOM 738 N N . ASN A 1 102 ? 1.919 -8.506 6.500 1.00 96.69 102 ASN A N 1
ATOM 739 C CA . ASN A 1 102 ? 0.950 -9.033 7.459 1.00 96.69 102 ASN A CA 1
ATOM 740 C C . ASN A 1 102 ? 1.071 -8.244 8.767 1.00 96.69 102 ASN A C 1
ATOM 742 O O . ASN A 1 102 ? 2.171 -8.127 9.308 1.00 96.69 102 ASN A O 1
ATOM 746 N N . SER A 1 103 ? -0.045 -7.699 9.254 1.00 93.81 103 SER A N 1
ATOM 747 C CA . SER A 1 103 ? -0.077 -6.815 10.422 1.00 93.81 103 SER A CA 1
ATOM 748 C C . SER A 1 103 ? -0.274 -7.521 11.770 1.00 93.81 103 SER A C 1
ATOM 750 O O . SER A 1 103 ? -0.430 -6.836 12.775 1.00 93.81 103 SER A O 1
ATOM 752 N N . ALA A 1 104 ? -0.234 -8.857 11.839 1.00 85.88 104 ALA A N 1
ATOM 753 C CA . ALA A 1 104 ? -0.475 -9.608 13.081 1.00 85.88 104 ALA A CA 1
ATOM 754 C C . ALA A 1 104 ? 0.503 -9.262 14.223 1.00 85.88 104 ALA A C 1
ATOM 756 O O . ALA A 1 104 ? 0.151 -9.365 15.394 1.00 85.88 104 ALA A O 1
ATOM 757 N N . GLU A 1 105 ? 1.728 -8.844 13.892 1.00 86.38 105 GLU A N 1
ATOM 758 C CA . GLU A 1 105 ? 2.762 -8.462 14.868 1.00 86.38 105 GLU A CA 1
ATOM 759 C C . GLU A 1 105 ? 3.211 -7.002 14.700 1.00 86.38 105 GLU A C 1
ATOM 761 O O . GLU A 1 105 ? 4.327 -6.639 15.079 1.00 86.38 105 GLU A O 1
ATOM 766 N N . VAL A 1 106 ? 2.376 -6.157 14.085 1.00 89.56 106 VAL A N 1
ATOM 767 C CA . VAL A 1 106 ? 2.713 -4.740 13.925 1.00 89.56 106 VAL A CA 1
ATOM 768 C C . VAL A 1 106 ? 2.676 -4.018 15.272 1.00 89.56 106 VAL A C 1
ATOM 770 O O . VAL A 1 106 ? 1.934 -4.404 16.174 1.00 89.56 106 VAL A O 1
ATOM 773 N N . ASP A 1 107 ? 3.480 -2.961 15.403 1.00 86.88 107 ASP A N 1
ATOM 774 C CA . ASP A 1 107 ? 3.418 -2.068 16.558 1.00 86.88 107 ASP A CA 1
ATOM 775 C C . ASP A 1 107 ? 1.978 -1.532 16.722 1.00 86.88 107 ASP A C 1
ATOM 777 O O . ASP A 1 107 ? 1.462 -0.914 15.781 1.00 86.88 107 ASP A O 1
ATOM 781 N N . PRO A 1 108 ? 1.313 -1.773 17.872 1.00 83.88 108 PRO A N 1
ATOM 782 C CA . PRO A 1 108 ? -0.053 -1.319 18.108 1.00 83.88 108 PRO A CA 1
ATOM 783 C C . PRO A 1 108 ? -0.245 0.188 17.933 1.00 83.88 108 PRO A C 1
ATOM 785 O O . PRO A 1 108 ? -1.331 0.604 17.536 1.00 83.88 108 PRO A O 1
ATOM 788 N N . ASP A 1 109 ? 0.797 0.995 18.160 1.00 87.00 109 ASP A N 1
ATOM 789 C CA . ASP A 1 109 ? 0.738 2.454 18.009 1.00 87.00 109 ASP A CA 1
ATOM 790 C C . ASP A 1 109 ? 0.596 2.895 16.537 1.00 87.00 109 ASP A C 1
ATOM 792 O O . ASP A 1 109 ? 0.287 4.052 16.265 1.00 87.00 109 ASP A O 1
ATOM 796 N N . LEU A 1 110 ? 0.801 1.988 15.571 1.00 86.25 110 LEU A N 1
ATOM 797 C CA . LEU A 1 110 ? 0.599 2.246 14.139 1.00 86.25 110 LEU A CA 1
ATOM 798 C C . LEU A 1 110 ? -0.814 1.893 13.658 1.00 86.25 110 LEU A C 1
ATOM 800 O O . LEU A 1 110 ? -1.180 2.224 12.528 1.00 86.25 110 LEU A O 1
ATOM 804 N N . LEU A 1 111 ? -1.608 1.180 14.460 1.00 87.00 111 LEU A N 1
ATOM 805 C CA . LEU A 1 111 ? -2.967 0.805 14.078 1.00 87.00 111 LEU A CA 1
ATOM 806 C C . LEU A 1 111 ? -3.852 2.053 13.979 1.00 87.00 111 LEU A C 1
ATOM 808 O O . LEU A 1 111 ? -3.839 2.923 14.844 1.00 87.00 111 LEU A O 1
ATOM 812 N N . GLY A 1 112 ? -4.643 2.138 12.912 1.00 85.88 112 GLY A N 1
ATOM 813 C CA . GLY A 1 112 ? -5.479 3.301 12.620 1.00 85.88 112 GLY A CA 1
ATOM 814 C C . GLY A 1 112 ? -4.757 4.443 11.896 1.00 85.88 112 GLY A C 1
ATOM 815 O O . GLY A 1 112 ? -5.433 5.356 11.421 1.00 85.88 112 GLY A O 1
ATOM 816 N N . GLU A 1 113 ? -3.432 4.386 11.732 1.00 88.12 113 GLU A N 1
ATOM 817 C CA . GLU A 1 113 ? -2.694 5.339 10.896 1.00 88.12 113 GLU A CA 1
ATOM 818 C C . GLU A 1 113 ? -3.017 5.130 9.404 1.00 88.12 113 GLU A C 1
ATOM 820 O O . GLU A 1 113 ? -3.208 3.988 8.969 1.00 88.12 113 GLU A O 1
ATOM 825 N N . PRO A 1 114 ? -3.078 6.200 8.586 1.00 92.19 114 PRO A N 1
ATOM 826 C CA . PRO A 1 114 ? -3.349 6.088 7.156 1.00 92.19 114 PRO A CA 1
ATOM 827 C C . PRO A 1 114 ? -2.250 5.295 6.445 1.00 92.19 114 PRO A C 1
ATOM 829 O O . PRO A 1 114 ? -1.065 5.466 6.715 1.00 92.19 114 PRO A O 1
ATOM 832 N N . LEU A 1 115 ? -2.624 4.443 5.497 1.00 96.06 115 LEU A N 1
ATOM 833 C CA . LEU A 1 115 ? -1.661 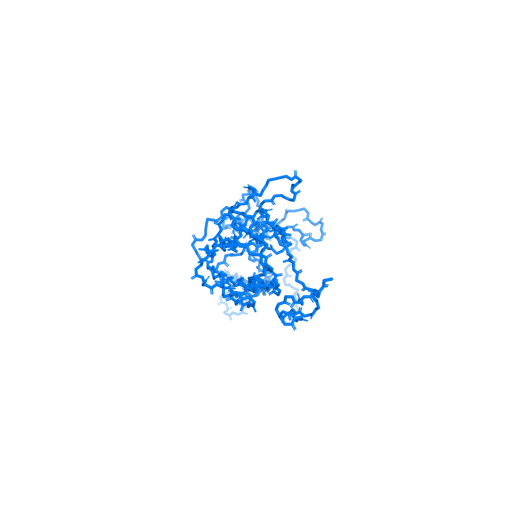3.735 4.661 1.00 96.06 115 LEU A CA 1
ATOM 834 C C . LEU A 1 115 ? -1.031 4.700 3.653 1.00 96.06 115 LEU A C 1
ATOM 836 O O . LEU A 1 115 ? -1.682 5.604 3.132 1.00 96.06 115 LEU A O 1
ATOM 840 N N . GLN A 1 116 ? 0.239 4.485 3.331 1.00 95.56 116 GLN A N 1
ATOM 841 C CA . GLN A 1 116 ? 0.973 5.274 2.348 1.00 95.56 116 GLN A CA 1
ATOM 842 C C . GLN A 1 116 ? 1.718 4.352 1.377 1.00 95.56 116 GLN A C 1
ATOM 844 O O . GLN A 1 116 ? 2.308 3.345 1.770 1.00 95.56 116 GLN A O 1
ATOM 849 N N . ILE A 1 117 ? 1.713 4.720 0.095 1.00 96.38 117 ILE A N 1
ATOM 850 C CA . ILE A 1 117 ? 2.453 4.045 -0.975 1.00 96.38 117 ILE A CA 1
ATOM 851 C C . ILE A 1 117 ? 3.558 4.976 -1.467 1.00 96.38 117 ILE A C 1
ATOM 853 O O . ILE A 1 117 ? 3.310 6.159 -1.726 1.00 96.38 117 ILE A O 1
ATOM 857 N N . ARG A 1 118 ? 4.774 4.442 -1.633 1.00 95.19 118 ARG A N 1
ATOM 858 C CA . ARG A 1 118 ? 5.886 5.154 -2.279 1.00 95.19 118 ARG A CA 1
ATOM 859 C C . ARG A 1 118 ? 6.471 4.338 -3.419 1.00 95.19 118 ARG A C 1
ATOM 861 O O . ARG A 1 118 ? 6.795 3.164 -3.243 1.00 95.19 118 ARG A O 1
ATOM 868 N N . LEU A 1 119 ? 6.647 4.993 -4.560 1.00 95.38 119 LEU A N 1
ATOM 869 C CA . LEU A 1 119 ? 7.272 4.441 -5.759 1.00 95.38 119 LEU A CA 1
ATOM 870 C C . LEU A 1 119 ? 8.520 5.265 -6.048 1.00 95.38 119 LEU A C 1
ATOM 872 O O . LEU A 1 119 ? 8.413 6.432 -6.421 1.00 95.38 119 LEU A O 1
ATOM 876 N N . LEU A 1 120 ? 9.696 4.697 -5.811 1.00 92.94 120 LEU A N 1
ATOM 877 C CA . LEU A 1 120 ? 10.964 5.421 -5.846 1.00 92.94 120 LEU A CA 1
ATOM 878 C C . LEU A 1 120 ? 11.850 4.901 -6.976 1.00 92.94 120 LEU A C 1
ATOM 880 O O . LEU A 1 120 ? 11.956 3.690 -7.180 1.00 92.94 120 LEU A O 1
ATOM 884 N N . SER A 1 121 ? 12.526 5.815 -7.664 1.00 91.31 121 SER A N 1
ATOM 885 C CA . SER A 1 121 ? 13.583 5.492 -8.618 1.00 91.31 121 SER A CA 1
ATOM 886 C C . SER A 1 121 ? 14.909 5.206 -7.904 1.00 91.31 121 SER A C 1
ATOM 888 O O . SER A 1 121 ? 15.147 5.660 -6.777 1.00 91.31 121 SER A O 1
ATOM 890 N N . GLY A 1 122 ? 15.807 4.497 -8.586 1.00 85.81 122 GLY A N 1
ATOM 891 C CA . GLY A 1 122 ? 17.209 4.392 -8.193 1.00 85.81 122 GLY A CA 1
ATOM 892 C C . GLY A 1 122 ? 17.932 5.754 -8.150 1.00 85.81 122 GLY A C 1
ATOM 893 O O . GLY A 1 122 ? 17.502 6.713 -8.808 1.00 85.81 122 GLY A O 1
ATOM 894 N N . PRO A 1 123 ? 19.019 5.879 -7.367 1.00 79.56 123 PRO A N 1
ATOM 895 C CA . PRO A 1 123 ? 19.758 7.134 -7.186 1.00 79.56 123 PRO A CA 1
ATOM 896 C C . PRO A 1 123 ? 20.464 7.701 -8.438 1.00 79.56 123 PRO A C 1
ATOM 898 O O . PRO A 1 123 ? 20.759 8.896 -8.462 1.00 79.56 123 PRO A O 1
ATOM 901 N N . ALA A 1 124 ? 20.727 6.909 -9.478 1.00 78.38 124 ALA A N 1
ATOM 902 C CA . ALA A 1 124 ? 21.425 7.321 -10.701 1.00 78.38 124 ALA A CA 1
ATOM 903 C C . ALA A 1 124 ? 20.541 8.115 -11.676 1.00 78.38 124 ALA A C 1
ATOM 905 O O . ALA A 1 124 ? 21.045 8.695 -12.640 1.00 78.38 124 ALA A O 1
ATOM 906 N N . GLY A 1 125 ? 19.234 8.186 -11.413 1.00 69.56 125 GLY A N 1
ATOM 907 C CA . GLY A 1 125 ? 18.323 9.050 -12.154 1.00 69.56 125 GLY A CA 1
ATOM 908 C C . GLY A 1 125 ? 17.921 8.548 -13.532 1.00 69.56 125 GLY A C 1
ATOM 909 O O . GLY A 1 125 ? 17.638 9.364 -14.415 1.00 69.56 125 GLY A O 1
ATOM 910 N N . GLU A 1 126 ? 17.944 7.231 -13.724 1.00 82.50 126 GLU A N 1
ATOM 911 C CA . GLU A 1 126 ? 17.345 6.592 -14.890 1.00 82.50 126 GLU A CA 1
ATOM 912 C C . GLU A 1 126 ? 15.832 6.761 -14.892 1.00 82.50 126 GLU A C 1
ATOM 914 O O . GLU A 1 126 ? 15.207 6.530 -13.853 1.00 82.50 126 GLU A O 1
ATOM 919 N N . PRO A 1 127 ? 15.221 7.092 -16.044 1.00 85.62 127 PRO A N 1
ATOM 920 C CA . PRO A 1 127 ? 13.781 7.080 -16.151 1.00 85.62 127 PRO A CA 1
ATOM 921 C C . PRO A 1 127 ? 13.226 5.683 -15.883 1.00 85.62 127 PRO A C 1
ATOM 923 O O . PRO A 1 127 ? 13.404 4.753 -16.672 1.00 85.62 127 PRO A O 1
ATOM 926 N N . ILE A 1 128 ? 12.510 5.565 -14.777 1.00 91.00 128 ILE A N 1
ATOM 927 C CA . ILE A 1 128 ? 11.725 4.397 -14.424 1.00 91.00 128 ILE A CA 1
ATOM 928 C C . ILE A 1 128 ? 10.248 4.674 -14.650 1.00 91.00 128 ILE A C 1
ATOM 930 O O . ILE A 1 128 ? 9.789 5.814 -14.543 1.00 91.00 128 ILE A O 1
ATOM 934 N N . TYR A 1 129 ? 9.505 3.624 -14.968 1.00 93.88 129 TYR A N 1
ATOM 935 C CA . TYR A 1 129 ? 8.091 3.715 -15.277 1.00 93.88 129 TYR A CA 1
ATOM 936 C C . TYR A 1 129 ? 7.294 2.886 -14.281 1.00 93.88 129 TYR A C 1
ATOM 938 O O . TYR A 1 129 ? 7.667 1.756 -13.980 1.00 93.88 129 TYR A O 1
ATOM 946 N N . PHE A 1 130 ? 6.202 3.448 -13.780 1.00 96.25 130 PHE A N 1
ATOM 947 C CA . PHE A 1 130 ? 5.275 2.769 -12.888 1.00 96.25 130 PHE A CA 1
ATOM 948 C C . PHE A 1 130 ? 3.874 2.793 -13.480 1.00 96.25 130 PHE A C 1
ATOM 950 O O . PHE A 1 130 ? 3.449 3.811 -14.034 1.00 96.25 130 PHE A O 1
ATOM 957 N N . ASP A 1 131 ? 3.152 1.690 -13.334 1.00 97.31 131 ASP A N 1
ATOM 958 C CA . ASP A 1 131 ? 1.761 1.590 -13.753 1.00 97.31 131 ASP A CA 1
ATOM 959 C C . ASP A 1 131 ? 0.975 0.603 -12.877 1.00 97.31 131 ASP A C 1
ATOM 961 O O . ASP A 1 131 ? 1.550 -0.177 -12.112 1.00 97.31 131 ASP A O 1
ATOM 965 N N . ASN A 1 132 ? -0.353 0.646 -12.987 1.00 96.81 132 ASN A N 1
ATOM 966 C CA . ASN A 1 132 ? -1.273 -0.354 -12.459 1.00 96.81 132 ASN A CA 1
ATOM 967 C C . ASN A 1 132 ? -1.068 -0.659 -10.961 1.00 96.81 132 ASN A C 1
ATOM 969 O O . ASN A 1 132 ? -1.070 -1.815 -10.534 1.00 96.81 132 ASN A O 1
ATOM 973 N N . VAL A 1 133 ? -0.875 0.395 -10.163 1.00 98.19 133 VAL A N 1
ATOM 974 C CA . VAL A 1 133 ? -0.720 0.311 -8.706 1.00 98.19 133 VAL A CA 1
ATOM 975 C C . VAL A 1 133 ? -2.023 -0.196 -8.096 1.00 98.19 133 VAL A C 1
ATOM 977 O O . VAL A 1 133 ? -3.076 0.421 -8.260 1.00 98.19 133 VAL A O 1
ATOM 980 N N . ARG A 1 134 ? -1.966 -1.312 -7.369 1.00 98.00 134 ARG A N 1
ATOM 981 C CA . ARG A 1 134 ? -3.118 -1.880 -6.662 1.00 98.00 134 ARG A CA 1
ATOM 982 C C . ARG A 1 134 ? -2.712 -2.274 -5.262 1.00 98.00 134 ARG A C 1
ATOM 984 O O . ARG A 1 134 ? -1.711 -2.957 -5.077 1.00 98.00 134 ARG A O 1
ATOM 991 N N . LEU A 1 135 ? -3.528 -1.895 -4.295 1.00 98.31 135 LEU A N 1
ATOM 992 C CA . LEU A 1 135 ? -3.416 -2.366 -2.929 1.00 98.31 135 LEU A CA 1
ATOM 993 C C . LEU A 1 135 ? -4.670 -3.174 -2.605 1.00 98.31 135 LEU A C 1
ATOM 995 O O . LEU A 1 135 ? -5.786 -2.746 -2.891 1.00 98.31 135 LEU A O 1
ATOM 999 N N . THR A 1 136 ? -4.476 -4.350 -2.026 1.00 97.25 136 THR A N 1
ATOM 1000 C CA . THR A 1 136 ? -5.555 -5.203 -1.519 1.00 97.25 136 THR A CA 1
ATOM 1001 C C . THR A 1 136 ? -5.284 -5.556 -0.065 1.00 97.25 136 THR A C 1
ATOM 1003 O O . THR A 1 136 ? -4.132 -5.522 0.372 1.00 97.25 136 THR A O 1
ATOM 1006 N N . ALA A 1 137 ? -6.347 -5.872 0.666 1.00 95.94 137 ALA A N 1
ATOM 1007 C CA . ALA A 1 137 ? -6.307 -6.286 2.058 1.00 95.94 137 ALA A CA 1
ATOM 1008 C C . ALA A 1 137 ? -7.183 -7.534 2.243 1.00 95.94 137 ALA A C 1
ATOM 1010 O O . ALA A 1 137 ? -8.187 -7.692 1.543 1.00 95.94 137 ALA A O 1
ATOM 1011 N N . ASP A 1 138 ? -6.791 -8.411 3.161 1.00 93.00 138 ASP A N 1
ATOM 1012 C CA . ASP A 1 138 ? -7.576 -9.548 3.635 1.00 93.00 138 ASP A CA 1
ATOM 1013 C C . ASP A 1 138 ? -7.460 -9.630 5.168 1.00 93.00 138 ASP A C 1
ATOM 1015 O O . ASP A 1 138 ? -6.376 -9.961 5.663 1.00 93.00 138 ASP A O 1
ATOM 1019 N N . PRO A 1 139 ? -8.510 -9.280 5.932 1.00 88.44 139 PRO A N 1
ATOM 1020 C CA . PRO A 1 139 ? -9.832 -8.828 5.479 1.00 88.44 139 PRO A CA 1
ATOM 1021 C C . PRO A 1 139 ? -9.790 -7.539 4.626 1.00 88.44 139 PR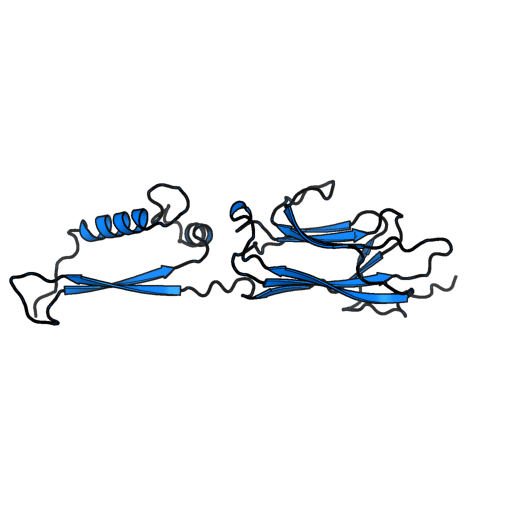O A C 1
ATOM 1023 O O . PRO A 1 139 ? -8.920 -6.689 4.799 1.00 88.44 139 PRO A O 1
ATOM 1026 N N . GLY A 1 140 ? -10.717 -7.398 3.673 1.00 86.81 140 GLY A N 1
ATOM 1027 C CA . GLY A 1 140 ? -10.803 -6.254 2.754 1.00 86.81 140 GLY A CA 1
ATOM 1028 C C . GLY A 1 140 ? -10.941 -4.881 3.425 1.00 86.81 140 GLY A C 1
ATOM 1029 O O . GLY A 1 140 ? -11.373 -4.747 4.569 1.00 86.81 140 GLY A O 1
ATOM 1030 N N . PHE A 1 141 ? -10.627 -3.820 2.678 1.00 83.25 141 PHE A N 1
ATOM 1031 C CA . PHE A 1 141 ? -10.840 -2.452 3.152 1.00 83.25 141 PHE A CA 1
ATOM 1032 C C . PHE A 1 141 ? -12.310 -2.208 3.491 1.00 83.25 141 PHE A C 1
ATOM 1034 O O . PHE A 1 141 ? -13.197 -2.495 2.688 1.00 83.25 141 PHE A O 1
ATOM 1041 N N . GLY A 1 142 ? -12.568 -1.665 4.680 1.00 64.69 142 GLY A N 1
ATOM 1042 C CA . GLY A 1 142 ? -13.918 -1.287 5.090 1.00 64.69 142 GLY A CA 1
ATOM 1043 C C . GLY A 1 142 ? -14.866 -2.455 5.372 1.00 64.69 142 GLY A C 1
ATOM 1044 O O . GLY A 1 142 ? -16.038 -2.194 5.634 1.00 64.69 142 GLY A O 1
ATOM 1045 N N . ILE A 1 143 ? -14.401 -3.714 5.389 1.00 52.19 143 ILE A N 1
ATOM 1046 C CA . ILE A 1 143 ? -15.171 -4.786 6.034 1.00 52.19 143 ILE A CA 1
ATOM 1047 C C . ILE A 1 143 ? -14.932 -4.756 7.541 1.00 52.19 143 ILE A C 1
ATOM 1049 O O . ILE A 1 143 ? -14.334 -5.642 8.140 1.00 52.19 143 ILE A O 1
ATOM 1053 N N . THR A 1 144 ? -15.450 -3.707 8.172 1.00 51.91 144 THR A N 1
ATOM 1054 C CA . THR A 1 144 ? -15.877 -3.808 9.562 1.00 51.91 144 THR A CA 1
ATOM 1055 C C . THR A 1 144 ? -17.193 -4.573 9.517 1.00 51.91 144 THR A C 1
ATOM 1057 O O . THR A 1 144 ? -18.258 -3.968 9.405 1.00 51.91 144 THR A O 1
ATOM 1060 N N . GLU A 1 145 ? -17.152 -5.909 9.498 1.00 52.81 145 GLU A N 1
ATOM 1061 C CA . GLU A 1 145 ? -18.368 -6.649 9.837 1.00 52.81 145 GLU A CA 1
ATOM 1062 C C . GLU A 1 145 ? -18.762 -6.178 11.238 1.00 52.81 145 GLU A C 1
ATOM 1064 O O . GLU A 1 145 ? -18.036 -6.427 12.201 1.00 52.81 145 GLU A O 1
ATOM 1069 N N . MET A 1 146 ? -19.854 -5.411 11.342 1.00 50.22 146 MET A N 1
ATOM 1070 C CA . MET A 1 146 ? -20.449 -5.111 12.639 1.00 50.22 146 MET A CA 1
ATOM 1071 C C . MET A 1 146 ? -20.705 -6.450 13.307 1.00 50.22 146 MET A C 1
ATOM 1073 O O . MET A 1 146 ? -21.496 -7.261 12.821 1.00 50.22 146 MET A O 1
ATOM 1077 N N . GLN A 1 147 ? -20.000 -6.692 14.403 1.00 53.22 147 GLN A N 1
ATOM 1078 C CA . GLN A 1 147 ? -20.248 -7.864 15.210 1.00 53.22 147 GLN A CA 1
ATOM 1079 C C . GLN A 1 147 ? -21.263 -7.457 16.260 1.00 53.22 147 GLN A C 1
ATOM 1081 O O . GLN A 1 147 ? -20.930 -6.785 17.232 1.00 53.22 147 GLN A O 1
ATOM 1086 N N . THR A 1 148 ? -22.520 -7.834 16.054 1.00 53.75 148 THR A N 1
ATOM 1087 C CA . THR A 1 148 ? -23.535 -7.672 17.091 1.00 53.75 148 THR A CA 1
ATOM 1088 C C . THR A 1 148 ? -23.364 -8.803 18.097 1.00 53.75 148 THR A C 1
ATOM 1090 O O . THR A 1 148 ? -23.575 -9.978 17.788 1.00 53.75 148 THR A O 1
ATOM 1093 N N . VAL A 1 149 ? -22.967 -8.455 19.317 1.00 62.84 149 VAL A N 1
ATOM 1094 C CA . VAL A 1 149 ? -22.914 -9.386 20.443 1.00 62.84 149 VAL A CA 1
ATOM 1095 C C . VAL A 1 149 ? -24.177 -9.198 21.271 1.00 62.84 149 VAL A C 1
ATOM 1097 O O . VAL A 1 149 ? -24.464 -8.105 21.757 1.00 62.84 149 VAL A O 1
ATOM 1100 N N . THR A 1 150 ? -24.941 -10.272 21.463 1.00 65.94 150 THR A N 1
ATOM 1101 C CA . THR A 1 150 ? -26.074 -10.266 22.393 1.00 65.94 150 THR A CA 1
ATOM 1102 C C . THR A 1 150 ? -25.579 -10.608 23.793 1.00 65.94 150 THR A C 1
ATOM 1104 O O . THR A 1 150 ? -25.114 -11.721 24.043 1.00 65.94 150 THR A O 1
ATOM 1107 N N . MET A 1 151 ? -25.712 -9.670 24.728 1.00 65.50 151 MET A N 1
ATOM 1108 C CA . MET A 1 151 ? -25.502 -9.933 26.149 1.00 65.50 151 MET A CA 1
ATOM 1109 C C . MET A 1 151 ? -26.849 -10.217 26.812 1.00 65.50 151 MET A C 1
ATOM 1111 O O . MET A 1 151 ? -27.738 -9.367 26.815 1.00 65.50 151 MET A O 1
ATOM 1115 N N . THR A 1 152 ? -26.995 -11.405 27.398 1.00 67.12 152 THR A N 1
ATOM 1116 C CA . THR A 1 152 ? -28.199 -11.807 28.137 1.00 67.12 152 THR A CA 1
ATOM 1117 C C . THR A 1 152 ? -27.918 -11.803 29.636 1.00 67.12 152 THR A C 1
ATOM 1119 O O . THR A 1 152 ? -27.067 -12.545 30.123 1.00 67.12 152 THR A O 1
ATOM 1122 N N . LEU A 1 153 ? -28.663 -10.987 30.380 1.00 64.56 153 LEU A N 1
ATOM 1123 C CA . LEU A 1 153 ? -28.687 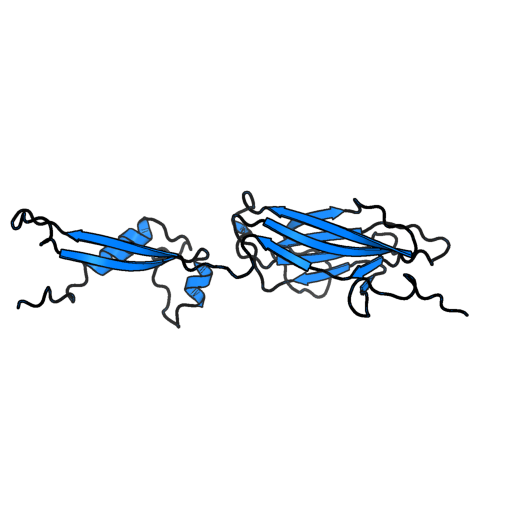-10.976 31.839 1.00 64.56 153 LEU A CA 1
ATOM 1124 C C . LEU A 1 153 ? -29.892 -11.771 32.337 1.00 64.56 153 LEU A C 1
ATOM 1126 O O . LEU A 1 153 ? -31.018 -11.546 31.898 1.00 64.56 153 LEU A O 1
ATOM 1130 N N . THR A 1 154 ? -29.657 -12.676 33.285 1.00 63.53 154 THR A N 1
ATOM 1131 C CA . THR A 1 154 ? -30.713 -13.414 33.993 1.00 63.53 154 THR A CA 1
ATOM 1132 C C . THR A 1 154 ? -30.640 -13.056 35.473 1.00 63.53 154 THR A C 1
ATOM 1134 O O . THR A 1 154 ? -29.602 -13.270 36.100 1.00 63.53 154 THR A O 1
ATOM 1137 N N . ALA A 1 155 ? -31.719 -12.505 36.030 1.00 61.56 155 ALA A N 1
ATOM 1138 C CA . ALA A 1 155 ? -31.826 -12.231 37.460 1.00 61.56 155 ALA A CA 1
ATOM 1139 C C . ALA A 1 155 ? -32.696 -13.296 38.140 1.00 61.56 155 ALA A C 1
ATOM 1141 O O . ALA A 1 155 ? -33.882 -13.408 37.841 1.00 61.56 155 ALA A O 1
ATOM 1142 N N . THR A 1 156 ? -32.103 -14.046 39.071 1.00 60.47 156 THR A N 1
ATOM 1143 C CA . THR A 1 156 ? -32.791 -15.038 39.912 1.00 60.47 156 THR A CA 1
ATOM 1144 C C . THR A 1 156 ? -32.919 -14.502 41.334 1.00 60.47 156 THR A C 1
ATOM 1146 O O . THR A 1 156 ? -31.901 -14.148 41.937 1.00 60.47 156 THR A O 1
ATOM 1149 N N . ASP A 1 157 ? -34.123 -14.496 41.908 1.00 65.69 157 ASP A N 1
ATOM 1150 C CA . ASP A 1 157 ? -34.308 -14.284 43.347 1.00 65.69 157 ASP A CA 1
ATOM 1151 C C . ASP A 1 157 ? -34.647 -15.605 44.060 1.00 65.69 157 ASP A C 1
ATOM 1153 O O . ASP A 1 157 ? -35.260 -16.513 43.502 1.00 65.69 157 ASP A O 1
ATOM 1157 N N . GLY A 1 158 ? -34.211 -15.743 45.316 1.00 67.62 158 GLY A N 1
ATOM 1158 C CA . GLY A 1 158 ? -34.444 -16.963 46.100 1.00 67.62 158 GLY A CA 1
ATOM 1159 C C . GLY A 1 158 ? -35.905 -17.176 46.522 1.00 67.62 158 GLY A C 1
ATOM 1160 O O . GLY A 1 158 ? -36.215 -18.207 47.119 1.00 67.62 158 GLY A O 1
ATOM 1161 N N . GLY A 1 159 ? -36.787 -16.207 46.261 1.00 65.50 159 GLY A N 1
ATOM 1162 C CA . GLY A 1 159 ? -38.214 -16.247 46.567 1.00 65.50 159 GLY A CA 1
ATOM 1163 C C . GLY A 1 159 ? -39.074 -16.798 45.427 1.00 65.50 159 GLY A C 1
ATOM 1164 O O . GLY A 1 159 ? -40.200 -17.220 45.693 1.00 65.50 159 GLY A O 1
ATOM 1165 N N . ASN A 1 160 ? -38.555 -16.852 44.197 1.00 56.97 160 ASN A N 1
ATOM 1166 C CA . ASN A 1 160 ? -39.296 -17.273 43.011 1.00 56.97 160 ASN A CA 1
ATOM 1167 C C . ASN A 1 160 ? -38.503 -18.293 42.159 1.00 56.97 160 ASN A C 1
ATOM 1169 O O . ASN A 1 160 ? -38.045 -17.983 41.065 1.00 56.97 160 ASN A O 1
ATOM 1173 N N . PRO A 1 161 ? -38.340 -19.543 42.630 1.00 58.88 161 PRO A N 1
ATOM 1174 C CA . PRO A 1 161 ? -37.382 -20.514 42.088 1.00 58.88 161 PRO A CA 1
ATOM 1175 C C . PRO A 1 161 ? -37.819 -21.193 40.776 1.00 58.88 161 PRO A C 1
ATOM 1177 O O . PRO A 1 161 ? -37.329 -22.279 40.464 1.00 58.88 161 PRO A O 1
ATOM 1180 N N . THR A 1 162 ? -38.779 -20.632 40.036 1.00 58.25 162 THR A N 1
ATOM 1181 C CA . THR A 1 162 ? -39.332 -21.289 38.843 1.00 58.25 162 THR A CA 1
ATOM 1182 C C . THR A 1 162 ? -38.414 -21.034 37.641 1.00 58.25 162 THR A C 1
ATOM 1184 O O . THR A 1 162 ? -38.360 -19.895 37.174 1.00 58.25 162 THR A O 1
ATOM 1187 N N . PRO A 1 163 ? -37.732 -22.055 37.084 1.00 51.19 163 PRO A N 1
ATOM 1188 C CA . PRO A 1 163 ? -36.842 -21.859 35.943 1.00 51.19 163 PRO A CA 1
ATOM 1189 C C . PRO A 1 163 ? -37.634 -21.318 34.746 1.00 51.19 163 PRO A C 1
ATOM 1191 O O . PRO A 1 163 ? -38.582 -21.963 34.293 1.00 51.19 163 PRO A O 1
ATOM 1194 N N . GLY A 1 164 ? -37.263 -20.134 34.254 1.00 54.69 164 GLY A N 1
ATOM 1195 C CA . GLY A 1 164 ? -37.939 -19.466 33.133 1.00 54.69 164 GLY A CA 1
ATOM 1196 C C . GLY A 1 164 ? -38.988 -18.413 33.515 1.00 54.69 164 GLY A C 1
ATOM 1197 O O . GLY A 1 164 ? -39.623 -17.863 32.619 1.00 54.69 164 GLY A O 1
ATOM 1198 N N . VAL A 1 165 ? -39.161 -18.115 34.809 1.00 53.66 165 VAL A N 1
ATOM 1199 C CA . VAL A 1 165 ? -39.890 -16.919 35.298 1.00 53.66 165 VAL A CA 1
ATOM 1200 C C . VAL A 1 165 ? -38.912 -15.826 35.771 1.00 53.66 165 VAL A C 1
ATOM 1202 O O . VAL A 1 165 ? -39.316 -14.711 36.092 1.00 53.66 165 VAL A O 1
ATOM 1205 N N . ASP A 1 166 ? -37.613 -16.130 35.755 1.00 57.03 166 ASP A N 1
ATOM 1206 C CA . ASP A 1 166 ? -36.530 -15.186 36.009 1.00 57.03 166 ASP A CA 1
ATOM 1207 C C . ASP A 1 166 ? -36.546 -14.058 34.973 1.00 57.03 166 ASP A C 1
ATOM 1209 O O . ASP A 1 166 ? -36.623 -14.295 33.761 1.00 57.03 166 ASP A O 1
ATOM 1213 N N . GLY A 1 167 ? -36.464 -12.816 35.454 1.00 58.41 167 GLY A N 1
ATOM 1214 C CA . GLY A 1 167 ? -36.392 -11.636 34.602 1.00 58.41 167 GLY A CA 1
ATOM 1215 C C . GLY A 1 167 ? -35.154 -11.723 33.719 1.00 58.41 167 GLY A C 1
ATOM 1216 O O . GLY A 1 167 ? -34.036 -11.491 34.179 1.00 58.41 167 GLY A O 1
ATOM 1217 N N . THR A 1 168 ? -35.355 -12.097 32.457 1.00 58.91 168 THR A N 1
ATOM 1218 C CA . THR A 1 168 ? -34.287 -12.163 31.465 1.00 58.91 168 THR A CA 1
ATOM 1219 C C . THR A 1 168 ? -34.350 -10.900 30.624 1.00 58.91 168 THR A C 1
ATOM 1221 O O . THR A 1 168 ? -35.369 -10.615 29.994 1.00 58.91 168 THR A O 1
ATOM 1224 N N . ALA A 1 169 ? -33.265 -10.138 30.616 1.00 63.50 169 ALA A N 1
ATOM 1225 C CA . ALA A 1 169 ? -33.102 -8.971 29.765 1.00 63.50 169 ALA A CA 1
ATOM 1226 C C . ALA A 1 169 ? -31.938 -9.230 28.813 1.00 63.50 169 ALA A C 1
ATOM 1228 O O . ALA A 1 169 ? -30.919 -9.792 29.209 1.00 63.50 169 ALA A O 1
ATOM 1229 N N . SER A 1 170 ? -32.090 -8.843 27.552 1.00 60.69 170 SER A N 1
ATOM 1230 C CA . SER A 1 170 ? -30.997 -8.898 26.582 1.00 60.69 170 SER A CA 1
ATOM 1231 C C . SER A 1 170 ? -30.735 -7.508 26.028 1.00 60.69 170 SER A C 1
ATOM 1233 O O . SER A 1 170 ? -31.672 -6.734 25.829 1.00 60.69 170 SER A O 1
ATOM 1235 N N . ILE A 1 171 ? -29.462 -7.210 25.795 1.00 62.09 171 ILE A N 1
ATOM 1236 C CA . ILE A 1 171 ? -29.004 -6.019 25.088 1.00 62.09 171 ILE A CA 1
ATOM 1237 C C . ILE A 1 171 ? -28.149 -6.465 23.905 1.00 62.09 171 ILE A C 1
ATOM 1239 O O . ILE A 1 171 ? -27.311 -7.360 24.032 1.00 62.09 171 ILE A O 1
ATOM 1243 N N . GLU A 1 172 ? -28.399 -5.865 22.748 1.00 61.78 172 GLU A N 1
ATOM 1244 C CA . GLU A 1 172 ? -27.534 -5.992 21.581 1.00 61.78 172 GLU A CA 1
ATOM 1245 C C . GLU A 1 172 ? -26.476 -4.894 21.657 1.00 61.78 172 GLU A C 1
ATOM 1247 O O . GLU A 1 172 ? -26.799 -3.719 21.850 1.00 61.78 172 GLU A O 1
ATOM 1252 N N . ILE A 1 173 ? -25.211 -5.296 21.578 1.00 61.53 173 ILE A N 1
ATOM 1253 C CA . ILE A 1 173 ? -24.062 -4.399 21.571 1.00 61.53 173 ILE A CA 1
ATOM 1254 C C . ILE A 1 173 ? -23.386 -4.572 20.220 1.00 61.53 173 ILE A C 1
ATOM 1256 O O . ILE A 1 173 ? -22.869 -5.650 19.919 1.00 61.53 173 ILE A O 1
ATOM 1260 N N . ASP A 1 174 ? -23.377 -3.513 19.420 1.00 57.59 174 ASP A N 1
ATOM 1261 C CA . ASP A 1 174 ? -22.559 -3.477 18.216 1.00 57.59 174 ASP A CA 1
ATOM 1262 C C . ASP A 1 174 ? -21.101 -3.273 18.628 1.00 57.59 174 ASP A C 1
ATOM 1264 O O . ASP A 1 174 ? -20.734 -2.257 19.227 1.00 57.59 174 ASP A O 1
ATOM 1268 N N . VAL A 1 175 ? -20.271 -4.271 18.345 1.00 60.88 175 VAL A N 1
ATOM 1269 C CA . VAL A 1 175 ? -18.838 -4.243 18.615 1.00 60.88 175 VAL A CA 1
ATOM 1270 C C . VAL A 1 175 ? -18.124 -3.805 17.346 1.00 60.88 175 VAL A C 1
ATOM 1272 O O . VAL A 1 175 ? -18.217 -4.443 16.296 1.00 60.88 175 VAL A O 1
ATOM 1275 N N . TYR A 1 176 ? -17.391 -2.704 17.469 1.00 56.00 176 TYR A N 1
ATOM 1276 C CA . TYR A 1 176 ? -16.518 -2.180 16.429 1.00 56.00 176 TYR A CA 1
ATOM 1277 C C . TYR A 1 176 ? -15.085 -2.618 16.733 1.00 56.00 176 TYR A C 1
ATOM 1279 O O . TYR A 1 176 ? -14.656 -2.597 17.885 1.00 56.00 176 TYR A O 1
ATOM 1287 N N . ASN A 1 177 ? -14.337 -2.995 15.700 1.00 55.72 177 ASN A N 1
ATOM 1288 C CA . ASN A 1 177 ? -12.908 -3.307 15.814 1.00 55.72 177 ASN A CA 1
ATOM 1289 C C . ASN A 1 177 ? -12.037 -2.055 16.039 1.00 55.72 177 ASN A C 1
ATOM 1291 O O . ASN A 1 177 ? -10.877 -2.179 16.416 1.00 55.72 177 ASN A O 1
ATOM 1295 N N . ASP A 1 178 ? -12.605 -0.866 15.824 1.00 54.03 178 ASP A N 1
ATOM 1296 C CA . ASP A 1 178 ? -11.985 0.430 16.073 1.00 54.03 178 ASP A CA 1
ATOM 1297 C C . ASP A 1 178 ? -12.902 1.281 16.974 1.00 54.03 178 ASP A C 1
ATOM 1299 O O . ASP A 1 178 ? -13.953 1.779 16.553 1.00 54.03 178 ASP A O 1
ATOM 1303 N N . ALA A 1 179 ? -12.488 1.474 18.229 1.00 51.97 179 ALA A N 1
ATOM 1304 C CA . ALA A 1 179 ? -13.187 2.330 19.188 1.00 51.97 179 ALA A CA 1
ATOM 1305 C C . ALA A 1 179 ? -13.247 3.805 18.726 1.00 51.97 179 ALA A C 1
ATOM 1307 O O . ALA A 1 179 ? -14.224 4.509 19.004 1.00 51.97 179 ALA A O 1
ATOM 1308 N N . CYS A 1 180 ? -12.263 4.269 17.948 1.00 50.94 180 CYS A N 1
ATOM 1309 C CA . CYS A 1 180 ? -12.228 5.608 17.355 1.00 50.94 180 CYS A CA 1
ATOM 1310 C C . CYS A 1 180 ? -13.176 5.744 16.154 1.00 50.94 180 CYS A C 1
ATOM 1312 O O . CYS A 1 180 ? -13.614 6.853 15.830 1.00 50.94 180 CYS A O 1
ATOM 1314 N N . HIS A 1 181 ? -13.516 4.646 15.477 1.00 51.72 181 HIS A N 1
ATOM 1315 C CA . HIS A 1 181 ? -14.586 4.625 14.478 1.00 51.72 181 HIS A CA 1
ATOM 1316 C C . HIS A 1 181 ? -15.948 4.792 15.164 1.00 51.72 181 HIS A C 1
ATOM 1318 O O . HIS A 1 181 ? -16.735 5.654 14.771 1.00 51.72 181 HIS A O 1
ATOM 1324 N N . MET A 1 182 ? -16.189 4.061 16.256 1.00 51.84 182 MET A N 1
ATOM 1325 C CA . MET A 1 182 ? -17.421 4.166 17.050 1.00 51.84 182 MET A CA 1
ATOM 1326 C C . MET A 1 182 ? -17.651 5.593 17.584 1.00 51.84 182 MET A C 1
ATOM 1328 O O . MET A 1 182 ? -18.741 6.145 17.415 1.00 51.84 182 MET A O 1
ATOM 1332 N N . ALA A 1 183 ? -16.608 6.255 18.100 1.00 49.97 183 ALA A N 1
ATOM 1333 C CA . ALA A 1 183 ? -16.697 7.640 18.578 1.00 49.97 183 ALA A CA 1
ATOM 1334 C C . ALA A 1 183 ? -17.036 8.672 17.477 1.00 49.97 183 ALA A C 1
ATOM 1336 O O . ALA A 1 183 ? -17.612 9.719 17.773 1.00 49.97 183 ALA A O 1
ATOM 1337 N N . ARG A 1 184 ? -16.690 8.397 16.209 1.00 51.81 184 ARG A N 1
ATOM 1338 C CA . ARG A 1 184 ? -16.946 9.295 15.064 1.00 51.81 184 ARG A CA 1
ATOM 1339 C C . ARG A 1 184 ? -18.318 9.090 14.424 1.00 51.81 184 ARG A C 1
ATOM 1341 O O . ARG A 1 184 ? -18.910 10.062 13.961 1.00 51.81 184 ARG A O 1
ATOM 1348 N N . VAL A 1 185 ? -18.817 7.854 14.388 1.00 48.94 185 VAL A N 1
ATOM 1349 C CA . VAL A 1 185 ? -20.089 7.503 13.725 1.00 48.94 185 VAL A CA 1
ATOM 1350 C C . VAL A 1 185 ? -21.295 7.663 14.656 1.00 48.94 185 VAL A C 1
ATOM 1352 O O . VAL A 1 185 ? -22.417 7.827 14.180 1.00 48.94 185 VAL A O 1
ATOM 1355 N N . GLY A 1 186 ? -21.080 7.699 15.975 1.00 45.53 186 GLY A N 1
ATOM 1356 C CA . GLY A 1 186 ? -22.125 7.899 16.981 1.00 45.53 186 GLY A CA 1
ATOM 1357 C C . GLY A 1 186 ? -22.752 9.300 16.983 1.00 45.53 186 GLY A C 1
ATOM 1358 O O . GLY A 1 186 ? -22.531 10.055 17.922 1.00 45.53 186 GLY A O 1
ATOM 1359 N N . GLU A 1 187 ? -23.525 9.641 15.945 1.00 43.62 187 GLU A N 1
ATOM 1360 C CA . GLU A 1 187 ? -24.575 10.680 15.828 1.00 43.62 187 GLU A CA 1
ATOM 1361 C C . GLU A 1 187 ? -24.541 11.879 16.810 1.00 43.62 187 GLU A C 1
ATOM 1363 O O . GLU A 1 187 ? -25.568 12.300 17.344 1.00 43.62 187 GLU A O 1
ATOM 1368 N N . GLY A 1 188 ? -23.375 12.466 17.079 1.00 39.06 188 GLY A N 1
ATOM 1369 C CA . GLY A 1 188 ? -23.264 13.599 18.001 1.00 39.06 188 GLY A CA 1
ATOM 1370 C C . GLY A 1 188 ? -23.627 13.295 19.463 1.00 39.06 188 GLY A C 1
ATOM 1371 O O . GLY A 1 188 ? -23.915 14.230 20.214 1.00 39.06 188 GLY A O 1
ATOM 1372 N N . LYS A 1 189 ? -23.590 12.033 19.907 1.00 41.47 189 LYS A N 1
ATOM 1373 C CA . LYS A 1 189 ? -23.595 11.718 21.342 1.00 41.47 189 LYS A CA 1
ATOM 1374 C C . LYS A 1 189 ? -22.153 11.732 21.828 1.00 41.47 189 LYS A C 1
ATOM 1376 O O . LYS A 1 189 ? -21.382 10.825 21.544 1.00 41.47 189 LYS A O 1
ATOM 1381 N N . SER A 1 190 ? -21.785 12.798 22.532 1.00 40.28 190 SER A N 1
ATOM 1382 C CA . SER A 1 190 ? -20.509 12.904 23.236 1.00 40.28 190 SER A CA 1
ATOM 1383 C C . SER A 1 190 ? -20.251 11.632 24.046 1.00 40.28 190 SER A C 1
ATOM 1385 O O . SER A 1 190 ? -21.029 11.352 24.953 1.00 40.28 190 SER A O 1
ATOM 1387 N N . ALA A 1 191 ? -19.196 10.900 23.676 1.00 48.62 191 ALA A N 1
ATOM 1388 C CA . ALA A 1 191 ? -18.493 9.884 24.457 1.00 48.62 191 ALA A CA 1
ATOM 1389 C C . ALA A 1 191 ? -19.363 9.113 25.462 1.00 48.62 191 ALA A C 1
ATOM 1391 O O . ALA A 1 191 ? -19.556 9.547 26.595 1.00 48.62 191 ALA A O 1
ATOM 1392 N N . ALA A 1 192 ? -19.859 7.944 25.074 1.00 46.22 192 ALA A N 1
ATOM 1393 C CA . ALA A 1 192 ? -20.515 7.059 26.025 1.00 46.22 192 ALA A CA 1
ATOM 1394 C C . ALA A 1 192 ? -20.086 5.617 25.778 1.00 46.22 192 ALA A C 1
ATOM 1396 O O . ALA A 1 192 ? -20.879 4.869 25.231 1.00 46.22 192 ALA A O 1
ATOM 1397 N N . THR A 1 193 ? -18.851 5.272 26.163 1.00 55.69 193 THR A N 1
ATOM 1398 C CA . THR A 1 193 ? -18.431 3.902 26.558 1.00 55.69 193 THR A CA 1
ATOM 1399 C C . THR A 1 193 ? -16.984 3.825 27.069 1.00 55.69 193 THR A C 1
ATOM 1401 O O . THR A 1 193 ? -16.608 2.785 27.592 1.00 55.69 193 THR A O 1
ATOM 1404 N N . ASP A 1 194 ? -16.179 4.885 26.970 1.00 51.28 194 ASP A N 1
ATOM 1405 C CA . ASP A 1 194 ? -14.853 4.958 27.601 1.00 51.28 194 ASP A CA 1
ATOM 1406 C C . ASP A 1 194 ? -14.900 5.957 28.764 1.00 51.28 194 ASP A C 1
ATOM 1408 O O . ASP A 1 194 ? -14.786 7.171 28.577 1.00 51.28 194 ASP A O 1
ATOM 1412 N N . PHE A 1 195 ? -15.178 5.447 29.965 1.00 52.69 195 PHE A N 1
ATOM 1413 C CA . PHE A 1 195 ? -15.400 6.280 31.151 1.00 52.69 195 PHE A CA 1
ATOM 1414 C C . PHE A 1 195 ? -14.097 6.843 31.718 1.00 52.69 195 PHE A C 1
ATOM 1416 O O . PHE A 1 195 ? -14.106 7.881 32.386 1.00 52.69 195 PHE A O 1
ATOM 1423 N N . ASN A 1 196 ? -12.974 6.184 31.435 1.00 57.22 196 ASN A N 1
ATOM 1424 C CA . ASN A 1 196 ? -11.662 6.583 31.931 1.00 57.22 196 ASN A CA 1
ATOM 1425 C C . ASN A 1 196 ? -10.791 7.288 30.866 1.00 57.22 196 ASN A C 1
ATOM 1427 O O . ASN A 1 196 ? -9.727 7.809 31.208 1.00 57.22 196 ASN A O 1
ATOM 1431 N N . ILE A 1 197 ? -11.291 7.404 29.631 1.00 56.28 197 ILE A N 1
ATOM 1432 C CA . ILE A 1 197 ? -10.712 8.165 28.515 1.00 56.28 197 ILE A CA 1
ATOM 1433 C C . ILE A 1 197 ? -9.331 7.616 28.113 1.00 56.28 197 ILE A C 1
ATOM 1435 O O . ILE A 1 197 ? -8.405 8.377 27.821 1.00 56.28 197 ILE A O 1
ATOM 1439 N N . ASN A 1 198 ? -9.152 6.295 28.151 1.00 59.50 198 ASN A N 1
ATOM 1440 C CA . ASN A 1 198 ? -7.909 5.641 27.729 1.00 59.50 198 ASN A CA 1
ATOM 1441 C C . ASN A 1 198 ? -7.989 5.002 26.332 1.00 59.50 198 ASN A C 1
ATOM 1443 O O . ASN A 1 198 ? -7.026 4.367 25.906 1.00 59.50 198 ASN A O 1
ATOM 1447 N N . CYS A 1 199 ? -9.107 5.170 25.630 1.00 51.81 199 CYS A N 1
ATOM 1448 C CA . CYS A 1 199 ? -9.420 4.590 24.326 1.00 51.81 199 CYS A CA 1
ATOM 1449 C C . CYS A 1 199 ? -9.452 3.049 24.302 1.00 51.81 199 CYS A C 1
ATOM 1451 O O . CYS A 1 199 ? -9.449 2.450 23.227 1.00 51.81 199 CYS A O 1
ATOM 1453 N N . ILE A 1 200 ? -9.514 2.398 25.466 1.00 54.28 200 ILE A N 1
ATOM 1454 C CA . ILE A 1 200 ? -9.620 0.949 25.637 1.00 54.28 200 ILE A CA 1
ATOM 1455 C C . ILE A 1 200 ? -10.959 0.666 26.312 1.00 54.28 200 ILE A C 1
ATOM 1457 O O . ILE A 1 200 ? -11.117 0.902 27.502 1.00 54.28 200 ILE A O 1
ATOM 1461 N N . THR A 1 201 ? -11.915 0.077 25.593 1.00 56.09 201 THR A N 1
ATOM 1462 C CA . THR A 1 201 ? -13.105 -0.487 26.245 1.00 56.09 201 THR A CA 1
ATOM 1463 C C . THR A 1 201 ? -12.706 -1.781 26.959 1.00 56.09 201 THR A C 1
ATOM 1465 O O . THR A 1 201 ? -12.691 -2.860 26.364 1.00 56.09 201 THR A O 1
ATOM 1468 N N . ALA A 1 202 ? -12.315 -1.677 28.229 1.00 57.53 202 ALA A N 1
ATOM 1469 C CA . ALA A 1 202 ? -11.916 -2.812 29.051 1.00 57.53 202 ALA A CA 1
ATOM 1470 C C . ALA A 1 202 ? -13.093 -3.342 29.885 1.00 57.53 202 ALA A C 1
ATOM 1472 O O . ALA A 1 202 ? -14.179 -2.766 29.943 1.00 57.53 202 ALA A O 1
ATOM 1473 N N . LEU A 1 203 ? -12.866 -4.447 30.604 1.00 59.12 203 LEU A N 1
ATOM 1474 C CA . LEU A 1 203 ? -13.862 -5.010 31.525 1.00 59.12 203 LEU A CA 1
ATOM 1475 C C . LEU A 1 203 ? -14.315 -3.994 32.596 1.00 59.12 203 LEU A C 1
ATOM 1477 O O . LEU A 1 203 ? -15.426 -4.098 33.106 1.00 59.12 203 LEU A O 1
ATOM 1481 N N . GLY A 1 204 ? -13.459 -3.019 32.926 1.00 60.88 204 GLY A N 1
ATOM 1482 C CA . GLY A 1 204 ? -13.789 -1.908 33.821 1.00 60.88 204 GLY A CA 1
ATOM 1483 C C . GLY A 1 204 ? -14.865 -0.990 33.243 1.00 60.88 204 GLY A C 1
ATOM 1484 O O . GLY A 1 204 ? -15.867 -0.750 33.910 1.00 60.88 204 GLY A O 1
ATOM 1485 N N . ASP A 1 205 ? -14.712 -0.562 31.989 1.00 57.12 205 ASP A N 1
ATOM 1486 C CA . ASP A 1 205 ? -15.698 0.280 31.301 1.00 57.12 205 ASP A CA 1
ATOM 1487 C C . ASP A 1 205 ? -17.025 -0.461 31.103 1.00 57.12 205 ASP A C 1
ATOM 1489 O O . ASP A 1 205 ? -18.100 0.098 31.323 1.00 57.12 205 ASP A O 1
ATOM 1493 N N . LEU A 1 206 ? -16.963 -1.766 30.805 1.00 64.44 206 LEU A N 1
ATOM 1494 C CA . LEU A 1 206 ? -18.148 -2.624 30.750 1.00 64.44 206 LEU A CA 1
ATOM 1495 C C . LEU A 1 206 ? -18.856 -2.711 32.112 1.00 64.44 206 LEU A C 1
ATOM 1497 O O . LEU A 1 206 ? -20.083 -2.635 32.178 1.00 64.44 206 LEU A O 1
ATOM 1501 N N . ALA A 1 207 ? -18.105 -2.864 33.205 1.00 63.38 207 ALA A N 1
ATOM 1502 C CA . ALA A 1 207 ? -18.674 -2.911 34.549 1.00 63.38 207 ALA A CA 1
ATOM 1503 C C . ALA A 1 207 ? -19.352 -1.584 34.928 1.00 63.38 207 ALA A C 1
ATOM 1505 O O . ALA A 1 207 ? -20.406 -1.599 35.566 1.00 63.38 207 ALA A O 1
ATOM 1506 N N . GLU A 1 208 ? -18.794 -0.451 34.504 1.00 63.06 208 GLU A N 1
ATOM 1507 C CA . GLU A 1 208 ? -19.364 0.876 34.741 1.00 63.06 208 GLU A CA 1
ATOM 1508 C C . GLU A 1 208 ? -20.638 1.111 33.916 1.00 63.06 208 GLU A C 1
ATOM 1510 O O . GLU A 1 208 ? -21.649 1.559 34.459 1.00 63.06 208 GLU A O 1
ATOM 1515 N N . MET A 1 209 ? -20.664 0.685 32.647 1.00 62.84 209 MET A N 1
ATOM 1516 C CA . MET A 1 209 ? -21.886 0.676 31.830 1.00 62.84 209 MET A CA 1
ATOM 1517 C C . MET A 1 209 ? -22.998 -0.171 32.457 1.00 62.84 209 MET A C 1
ATOM 1519 O O . MET A 1 209 ? -24.149 0.265 32.533 1.00 62.84 209 MET A O 1
ATOM 1523 N N . VAL A 1 210 ? -22.660 -1.376 32.926 1.00 63.16 210 VAL A N 1
ATOM 1524 C CA . VAL A 1 210 ? -23.610 -2.270 33.600 1.00 63.16 210 VAL A CA 1
ATOM 1525 C C . VAL A 1 210 ? -24.108 -1.642 34.903 1.00 63.16 210 VAL A C 1
ATOM 1527 O O . VAL A 1 210 ? -25.300 -1.716 35.185 1.00 63.16 210 VAL A O 1
ATOM 1530 N N . ALA A 1 211 ? -23.245 -0.973 35.670 1.00 63.47 211 ALA A N 1
ATOM 1531 C CA . ALA A 1 211 ? -23.638 -0.284 36.898 1.00 63.47 211 ALA A CA 1
ATOM 1532 C C . ALA A 1 211 ? -24.612 0.877 36.633 1.00 63.47 211 ALA A C 1
ATOM 1534 O O . ALA A 1 211 ? -25.643 0.956 37.296 1.00 63.47 211 ALA A O 1
ATOM 1535 N N . VAL A 1 212 ? -24.344 1.728 35.635 1.00 61.31 212 VAL A N 1
ATOM 1536 C CA . VAL A 1 212 ? -25.250 2.825 35.235 1.00 61.31 212 VAL A CA 1
ATOM 1537 C C . VAL A 1 212 ? -26.595 2.284 34.751 1.00 61.31 212 VAL A C 1
ATOM 1539 O O . VAL A 1 212 ? -27.646 2.841 35.069 1.00 61.31 212 VAL A O 1
ATOM 1542 N N . TRP A 1 213 ? -26.581 1.183 33.998 1.00 58.44 213 TRP A N 1
ATOM 1543 C CA . TRP A 1 213 ? -27.802 0.536 33.529 1.00 58.44 213 TRP A CA 1
ATOM 1544 C C . TRP A 1 213 ? -28.631 -0.042 34.685 1.00 58.44 213 TRP A C 1
ATOM 1546 O O . TRP A 1 213 ? -29.845 0.159 34.727 1.00 58.44 213 TRP A O 1
ATOM 1556 N N . LEU A 1 214 ? -27.981 -0.698 35.651 1.00 61.94 214 LEU A N 1
ATOM 1557 C CA . LEU A 1 214 ? -28.632 -1.267 36.834 1.00 61.94 214 LEU A CA 1
ATOM 1558 C C . LEU A 1 214 ? -29.130 -0.207 37.831 1.00 61.94 214 LEU A C 1
ATOM 1560 O O . LEU A 1 214 ? -30.101 -0.466 38.537 1.00 61.94 214 LEU A O 1
ATOM 1564 N N . ASP A 1 215 ? -28.515 0.979 37.880 1.00 59.72 215 ASP A N 1
ATOM 1565 C CA . ASP A 1 215 ? -28.945 2.095 38.743 1.00 59.72 215 ASP A CA 1
ATOM 1566 C C . ASP A 1 215 ? -30.092 2.926 38.119 1.00 59.72 215 ASP A C 1
ATOM 1568 O O . ASP A 1 215 ? -30.613 3.871 38.715 1.00 59.72 215 ASP A O 1
ATOM 1572 N N . SER A 1 216 ? -30.548 2.563 36.913 1.00 53.03 216 SER A N 1
ATOM 1573 C CA . SER A 1 216 ? -31.722 3.167 36.284 1.00 53.03 216 SER A CA 1
ATOM 1574 C C . SER A 1 216 ? -33.024 2.620 36.885 1.00 53.03 216 SER A C 1
ATOM 1576 O O . SER A 1 216 ? -33.634 1.673 36.388 1.00 53.03 216 SER A O 1
ATOM 1578 N N . TYR A 1 217 ? -33.532 3.294 37.918 1.00 51.78 217 TYR A N 1
ATOM 1579 C CA . TYR A 1 217 ? -34.859 3.041 38.510 1.00 51.78 217 TYR A CA 1
ATOM 1580 C C . TYR A 1 217 ? -36.048 3.361 37.572 1.00 51.78 217 TYR A C 1
ATOM 1582 O O . TYR A 1 217 ? -37.203 3.288 37.989 1.00 51.78 217 TYR A O 1
ATOM 1590 N N . ALA A 1 218 ? -35.801 3.747 36.314 1.00 49.59 218 ALA A N 1
ATOM 1591 C CA . ALA A 1 218 ? -36.842 4.042 35.325 1.00 49.59 218 ALA A CA 1
ATOM 1592 C C . ALA A 1 218 ? -37.415 2.786 34.639 1.00 49.59 218 ALA A C 1
ATOM 1594 O O . ALA A 1 218 ? -38.406 2.884 33.909 1.00 49.59 218 ALA A O 1
ATOM 1595 N N . VAL A 1 219 ? -36.839 1.602 34.875 1.00 50.81 219 VAL A N 1
ATOM 1596 C CA . VAL A 1 219 ? -37.438 0.333 34.446 1.00 50.81 219 VAL A CA 1
ATOM 1597 C C . VAL A 1 219 ? -38.635 0.047 35.354 1.00 50.81 219 VAL A C 1
ATOM 1599 O O . VAL A 1 219 ? -38.502 -0.487 36.449 1.00 50.81 219 VAL A O 1
ATOM 1602 N N . THR A 1 220 ? -39.831 0.429 34.907 1.00 46.00 220 THR A N 1
ATOM 1603 C CA . THR A 1 220 ? -41.089 0.352 35.683 1.00 46.00 220 THR A CA 1
ATOM 1604 C C . THR A 1 220 ? -41.668 -1.067 35.829 1.00 46.00 220 THR A C 1
ATOM 1606 O O . THR A 1 220 ? -42.843 -1.229 36.146 1.00 46.00 220 THR A O 1
ATOM 1609 N N . GLY A 1 221 ? -40.826 -2.095 35.685 1.00 51.69 221 GLY A N 1
ATOM 1610 C CA . GLY A 1 221 ? -41.162 -3.501 35.913 1.00 51.69 221 GLY A CA 1
ATOM 1611 C C . GLY A 1 221 ? -41.946 -4.173 34.773 1.00 51.69 221 GLY A C 1
ATOM 1612 O O . GLY A 1 221 ? -42.367 -3.511 33.820 1.00 51.69 221 GLY A O 1
ATOM 1613 N N . PRO A 1 222 ? -42.135 -5.506 34.839 1.00 44.94 222 PRO A N 1
ATOM 1614 C CA . PRO A 1 222 ? -43.032 -6.218 33.937 1.00 44.94 222 PRO A CA 1
ATOM 1615 C C . PRO A 1 222 ? -44.466 -5.720 34.142 1.00 44.94 222 PRO A C 1
ATOM 1617 O O . PRO A 1 222 ? -44.943 -5.623 35.271 1.00 44.94 222 PRO A O 1
ATOM 1620 N N . ILE A 1 223 ? -45.162 -5.406 33.049 1.00 42.72 223 ILE A N 1
ATOM 1621 C CA . ILE A 1 223 ? -46.586 -5.071 33.093 1.00 42.72 223 ILE A CA 1
ATOM 1622 C C . ILE A 1 223 ? -47.352 -6.359 33.409 1.00 42.72 223 ILE A C 1
ATOM 1624 O O . ILE A 1 223 ? -47.417 -7.251 32.564 1.00 42.72 223 ILE A O 1
ATOM 1628 N N . ASP A 1 224 ? -47.948 -6.430 34.598 1.00 40.59 224 ASP A N 1
ATOM 1629 C CA . ASP A 1 224 ? -48.888 -7.492 34.959 1.00 40.59 224 ASP A CA 1
ATOM 1630 C C . ASP A 1 224 ? -50.066 -7.526 33.969 1.00 40.59 224 ASP A C 1
ATOM 1632 O O . ASP A 1 224 ? -50.820 -6.552 33.828 1.00 40.59 224 ASP A O 1
ATOM 1636 N N . ARG A 1 225 ? -50.255 -8.674 33.314 1.00 39.88 225 ARG A N 1
ATOM 1637 C CA . ARG A 1 225 ? -51.554 -9.136 32.817 1.00 39.88 225 ARG A CA 1
ATOM 1638 C C . ARG A 1 225 ? -51.724 -10.624 33.055 1.00 39.88 225 ARG A C 1
ATOM 1640 O O . ARG A 1 225 ? -50.817 -11.381 32.654 1.00 39.88 225 ARG A O 1
#

Foldseek 3Di:
DDPCQFLNLDDPDDRDWDKFFAWWDKDWAPFAAAAQKKKKKKKKKAARQPDPPADQQWKKKWKFFADDPDDDDPDDTHTQWMDTRPDDHDHSGIDMDMIMGGRNPPDPVRGGGTMMIIIGGGRRRHIMIIDDIDMAMVVGTPPQVFDWDKDKDWDDDPVDPDPPVTDIDIDTDGDGSALVVVCVVPPPPHDDQCPPPPRDNDVVSVVVVVVVVVPPPVCPDDDDD

InterPro domains:
  IPR054720 HpiC1 cyclase [PF22825] (6-136)

Radius of gyration: 27.45 Å; chains: 1; bounding box: 77×42×82 Å

Sequence (225 aa):
GNLYPAFGGRAPEGENVAQMGIGGIVQVLTETLAADTTYTLTVEVGNAGFEIGRVWDGYRVQLLAGGTPGEGEITEGTLLAQDDSSLTVAEDTFVTVTVPFNSAEVDPDLLGEPLQIRLLSGPAGEPIYFDNVRLTADPGFGITEMQTVTMTLTATDGGNPTPGVDGTASIEIDVYNDACHMARVGEGKSAATDFNINCITALGDLAEMVAVWLDSYAVTGPIDR

Secondary structure (DSSP, 8-state):
---PPGGGG--SSSS--EEESSSEEEEEEEEE--TT-EEEEEEEEEE---STT-----EEEEEEE-----SS-S--SEEEEEEES-S---TTEEEEEEEEEE-TTS-GGGTTPEEEEEEEE-TT---EEEEEEEEEEESPTT----EEEEEEEEE--TT---TT-SEEEEEEEEE-S-HHHHHHHSTT----S-SSSSS---HHHHHHHHHHHHT-TT-------

Organism: NCBI:txid412755

pLDDT: mean 75.29, std 18.77, range [37.25, 98.81]